Protein AF-A0AAJ1BC92-F1 (afdb_monomer_lite)

Structure (mmCIF, N/CA/C/O backbone):
data_AF-A0AAJ1BC92-F1
#
_entry.id   AF-A0AAJ1BC92-F1
#
loop_
_atom_site.group_PDB
_atom_site.id
_atom_site.type_symbol
_atom_site.label_atom_id
_atom_site.label_alt_id
_atom_site.label_comp_id
_atom_site.label_asym_id
_atom_site.label_entity_id
_atom_site.label_seq_id
_atom_site.pdbx_PDB_ins_code
_atom_site.Cartn_x
_atom_site.Cartn_y
_atom_site.Cartn_z
_atom_site.occupancy
_atom_site.B_iso_or_equiv
_atom_site.auth_seq_id
_atom_site.auth_comp_id
_atom_site.auth_asym_id
_atom_site.auth_atom_id
_atom_site.pdbx_PDB_model_num
ATOM 1 N N . MET A 1 1 ? 13.591 9.671 -0.203 1.00 67.06 1 MET A N 1
ATOM 2 C CA . MET A 1 1 ? 12.379 8.889 -0.501 1.00 67.06 1 MET A CA 1
ATOM 3 C C . MET A 1 1 ? 12.538 8.319 -1.895 1.00 67.06 1 MET A C 1
ATOM 5 O O . MET A 1 1 ? 12.942 9.070 -2.779 1.00 67.06 1 MET A O 1
ATOM 9 N N . ASN A 1 2 ? 12.344 7.013 -2.068 1.00 82.38 2 ASN A N 1
ATOM 10 C CA . ASN A 1 2 ? 12.444 6.383 -3.384 1.00 82.38 2 ASN A CA 1
ATOM 11 C C . ASN A 1 2 ? 11.246 6.819 -4.229 1.00 82.38 2 ASN A C 1
ATOM 13 O O . ASN A 1 2 ? 10.136 6.915 -3.707 1.00 82.38 2 ASN A O 1
ATOM 17 N N . THR A 1 3 ? 11.485 7.140 -5.499 1.00 91.25 3 THR A N 1
ATOM 18 C CA . THR A 1 3 ? 10.450 7.659 -6.393 1.00 91.25 3 THR A CA 1
ATOM 19 C C . THR A 1 3 ? 10.211 6.726 -7.565 1.00 91.25 3 THR A C 1
ATOM 21 O O . THR A 1 3 ? 11.147 6.135 -8.110 1.00 91.25 3 THR A O 1
ATOM 24 N N . PHE A 1 4 ? 8.945 6.627 -7.959 1.00 93.56 4 PHE A N 1
ATOM 25 C CA . PHE A 1 4 ? 8.531 5.908 -9.146 1.00 93.56 4 PHE A CA 1
ATOM 26 C C . PHE A 1 4 ? 9.067 6.552 -10.410 1.00 93.56 4 PHE A C 1
ATOM 28 O O . PHE A 1 4 ? 9.087 7.776 -10.563 1.00 93.56 4 PHE A O 1
ATOM 35 N N . ARG A 1 5 ? 9.470 5.694 -11.340 1.00 92.25 5 ARG A N 1
ATOM 36 C CA . ARG A 1 5 ? 9.909 6.081 -12.670 1.00 92.25 5 ARG A CA 1
ATOM 37 C C . ARG A 1 5 ? 9.101 5.332 -13.720 1.00 92.25 5 ARG A C 1
ATOM 39 O O . ARG A 1 5 ? 8.883 4.132 -13.561 1.00 92.25 5 ARG A O 1
ATOM 46 N N . PRO A 1 6 ? 8.670 6.020 -14.787 1.00 90.94 6 PRO A N 1
ATOM 47 C CA . PRO A 1 6 ? 8.011 5.371 -15.906 1.00 90.94 6 PRO A CA 1
ATOM 48 C C . PRO A 1 6 ? 9.001 4.446 -16.630 1.00 90.94 6 PRO A C 1
ATOM 50 O O . PRO A 1 6 ? 10.093 4.875 -17.007 1.00 90.94 6 PRO A O 1
ATOM 53 N N . VAL A 1 7 ? 8.608 3.193 -16.857 1.00 90.19 7 VAL A N 1
ATOM 54 C CA . VAL A 1 7 ? 9.359 2.201 -17.643 1.00 90.19 7 VAL A CA 1
ATOM 55 C C . VAL A 1 7 ? 8.460 1.551 -18.695 1.00 90.19 7 VAL A C 1
ATOM 57 O O . VAL A 1 7 ? 7.240 1.550 -18.542 1.00 90.19 7 VAL A O 1
ATOM 60 N N . PRO A 1 8 ? 9.005 0.988 -19.790 1.00 87.25 8 PRO A N 1
ATOM 61 C CA . PRO A 1 8 ? 8.188 0.257 -20.752 1.00 87.25 8 PRO A CA 1
ATOM 62 C C . PRO A 1 8 ? 7.363 -0.837 -20.058 1.00 87.25 8 PRO A C 1
ATOM 64 O O . PRO A 1 8 ? 7.924 -1.778 -19.505 1.00 87.25 8 PRO A O 1
ATOM 67 N N . GLY A 1 9 ? 6.036 -0.703 -20.090 1.00 86.06 9 GLY A N 1
ATOM 68 C CA . GLY A 1 9 ? 5.113 -1.652 -19.463 1.00 86.06 9 GLY A CA 1
ATOM 69 C C . GLY A 1 9 ? 4.636 -1.288 -18.053 1.00 86.06 9 GLY A C 1
ATOM 70 O O . GLY A 1 9 ? 3.823 -2.037 -17.521 1.00 86.06 9 GLY A O 1
ATOM 71 N N . GLY A 1 10 ? 5.061 -0.160 -17.468 1.00 91.56 10 GLY A N 1
ATOM 72 C CA . GLY A 1 10 ? 4.566 0.268 -16.157 1.00 91.56 10 GLY A CA 1
ATOM 73 C C . GLY A 1 10 ? 5.450 1.284 -15.429 1.00 91.56 10 GLY A C 1
ATOM 74 O O . GLY A 1 10 ? 5.989 2.215 -16.031 1.00 91.56 10 GLY A O 1
ATOM 75 N N . TRP A 1 11 ? 5.606 1.101 -14.118 1.00 93.94 11 TRP A N 1
ATOM 76 C CA . TRP A 1 11 ? 6.394 1.971 -13.244 1.00 93.94 11 TRP A CA 1
ATOM 77 C C . TRP A 1 11 ? 7.277 1.155 -12.319 1.00 93.94 11 TRP A C 1
ATOM 79 O O . TRP A 1 11 ? 6.849 0.140 -11.785 1.00 93.94 11 TRP A O 1
ATOM 89 N N . GLU A 1 12 ? 8.492 1.629 -12.074 1.00 94.50 12 GLU A N 1
ATOM 90 C CA . GLU A 1 12 ? 9.407 0.988 -11.135 1.00 94.50 12 GLU A CA 1
ATOM 91 C C . GLU A 1 12 ? 9.790 1.931 -9.997 1.00 94.50 12 GLU A C 1
ATOM 93 O O . GLU A 1 12 ? 9.939 3.136 -10.204 1.00 94.50 12 GLU A O 1
ATOM 98 N N . CYS A 1 13 ? 9.972 1.391 -8.795 1.00 94.56 13 CYS A N 1
ATOM 99 C CA . CYS A 1 13 ? 10.460 2.135 -7.639 1.00 94.56 13 CYS A CA 1
ATOM 100 C C . CYS A 1 13 ? 11.425 1.264 -6.828 1.00 94.56 13 CYS A C 1
ATOM 102 O O . CYS A 1 13 ? 11.099 0.110 -6.532 1.00 94.56 13 CYS A O 1
ATOM 104 N N . PRO A 1 14 ? 12.602 1.781 -6.433 1.00 92.75 14 PRO A N 1
ATOM 105 C CA . PRO A 1 14 ? 13.451 1.091 -5.476 1.00 92.75 14 PRO A CA 1
ATOM 106 C C . PRO A 1 14 ? 12.701 0.846 -4.158 1.00 92.75 14 PRO A C 1
ATOM 108 O O . PRO A 1 14 ? 12.167 1.777 -3.556 1.00 92.75 14 PRO A O 1
ATOM 111 N N . MET A 1 15 ? 12.684 -0.399 -3.694 1.00 91.31 15 MET A N 1
ATOM 112 C CA . MET A 1 15 ? 12.163 -0.774 -2.382 1.00 91.31 15 MET A CA 1
ATOM 113 C C . MET A 1 15 ? 13.031 -1.895 -1.816 1.00 91.31 15 MET A C 1
ATOM 115 O O . MET A 1 15 ? 13.176 -2.962 -2.415 1.00 91.31 15 MET A O 1
ATOM 119 N N . GLY A 1 16 ? 13.652 -1.629 -0.672 1.00 87.50 16 GLY A N 1
ATOM 120 C CA . GLY A 1 16 ? 14.474 -2.594 0.039 1.00 87.50 16 GLY A CA 1
ATOM 121 C C . GLY A 1 16 ? 13.642 -3.715 0.658 1.00 87.50 16 GLY A C 1
ATOM 122 O O . GLY A 1 16 ? 12.432 -3.598 0.843 1.00 87.50 16 GLY A O 1
ATOM 123 N N . ALA A 1 17 ? 14.313 -4.807 1.035 1.00 87.31 17 ALA A N 1
ATOM 124 C CA . ALA A 1 17 ? 13.653 -5.955 1.660 1.00 87.31 17 ALA A CA 1
ATOM 125 C C . ALA A 1 17 ? 12.923 -5.570 2.958 1.00 87.31 17 ALA A C 1
ATOM 127 O O . ALA A 1 17 ? 11.773 -5.941 3.130 1.00 87.31 17 ALA A O 1
ATOM 128 N N . VAL A 1 18 ? 13.550 -4.751 3.810 1.00 87.00 18 VAL A N 1
ATOM 129 C CA . VAL A 1 18 ? 12.959 -4.309 5.086 1.00 87.00 18 VAL A CA 1
ATOM 130 C C . VAL A 1 18 ? 11.671 -3.510 4.873 1.00 87.00 18 VAL A C 1
ATOM 132 O O . VAL A 1 18 ? 10.686 -3.740 5.563 1.00 87.00 18 VAL A O 1
ATOM 135 N N . GLU A 1 19 ? 11.665 -2.587 3.909 1.00 88.19 19 GLU A N 1
ATOM 136 C CA . GLU A 1 19 ? 10.494 -1.758 3.589 1.00 88.19 19 GLU A CA 1
ATOM 137 C C . GLU A 1 19 ? 9.352 -2.618 3.037 1.00 88.19 19 GLU A C 1
ATOM 139 O O . GLU A 1 19 ? 8.200 -2.453 3.438 1.00 88.19 19 GLU A O 1
ATOM 144 N N . ARG A 1 20 ? 9.679 -3.581 2.165 1.00 90.50 20 ARG A N 1
ATOM 145 C CA . ARG A 1 20 ? 8.709 -4.543 1.632 1.00 90.50 20 ARG A CA 1
ATOM 146 C C . ARG A 1 20 ? 8.127 -5.427 2.732 1.00 90.50 20 ARG A C 1
ATOM 148 O O . ARG A 1 20 ? 6.916 -5.609 2.766 1.00 90.50 20 ARG A O 1
ATOM 155 N N . ASP A 1 21 ? 8.963 -5.962 3.617 1.00 89.50 21 ASP A N 1
ATOM 156 C CA . ASP A 1 21 ? 8.530 -6.849 4.700 1.00 89.50 21 ASP A CA 1
ATOM 157 C C . ASP A 1 21 ? 7.637 -6.097 5.697 1.00 89.50 21 ASP A C 1
ATOM 159 O O . ASP A 1 21 ? 6.584 -6.601 6.085 1.00 89.50 21 ASP A O 1
ATOM 163 N N . LEU A 1 22 ? 7.998 -4.852 6.034 1.00 88.81 22 LEU A N 1
ATOM 164 C CA . LEU A 1 22 ? 7.167 -3.974 6.857 1.00 88.81 22 LEU A CA 1
ATOM 165 C C . LEU A 1 22 ? 5.812 -3.697 6.193 1.00 88.81 22 LEU A C 1
ATOM 167 O O . LEU A 1 22 ? 4.777 -3.732 6.854 1.00 88.81 22 LEU A O 1
ATOM 171 N N . PHE A 1 23 ? 5.801 -3.465 4.879 1.00 90.44 23 PHE A N 1
ATOM 172 C CA . PHE A 1 23 ? 4.564 -3.214 4.151 1.00 90.44 23 PHE A CA 1
ATOM 173 C C . PHE A 1 23 ? 3.680 -4.466 4.054 1.00 90.44 23 PHE A C 1
ATOM 175 O O . PHE A 1 23 ? 2.475 -4.381 4.287 1.00 90.44 23 PHE A O 1
ATOM 182 N N . LEU A 1 24 ? 4.264 -5.643 3.815 1.00 91.56 24 LEU A N 1
ATOM 183 C CA . LEU A 1 24 ? 3.549 -6.921 3.871 1.00 91.56 24 LEU A CA 1
ATOM 184 C C . LEU A 1 24 ? 2.938 -7.165 5.255 1.00 91.56 24 LEU A C 1
ATOM 186 O O . LEU A 1 24 ? 1.778 -7.563 5.345 1.00 91.56 24 LEU A O 1
ATOM 190 N N . GLN A 1 25 ? 3.686 -6.889 6.325 1.00 89.00 25 GLN A N 1
ATOM 191 C CA . GLN A 1 25 ? 3.179 -7.033 7.685 1.00 89.00 25 GLN A CA 1
ATOM 192 C C . GLN A 1 25 ? 2.021 -6.070 7.967 1.00 89.00 25 GLN A C 1
ATOM 194 O O . GLN A 1 25 ? 0.988 -6.499 8.478 1.00 89.00 25 GLN A O 1
ATOM 199 N N . ALA A 1 26 ? 2.140 -4.805 7.558 1.00 86.75 26 ALA A N 1
ATOM 200 C CA . ALA A 1 26 ? 1.061 -3.833 7.699 1.00 86.75 26 ALA A CA 1
ATOM 201 C C . ALA A 1 26 ? -0.210 -4.271 6.950 1.00 86.75 26 ALA A C 1
ATOM 203 O O . ALA A 1 26 ? -1.308 -4.154 7.488 1.00 86.75 26 ALA A O 1
ATOM 204 N N . ILE A 1 27 ? -0.084 -4.827 5.739 1.00 88.56 27 ILE A N 1
ATOM 205 C CA . ILE A 1 27 ? -1.235 -5.360 4.994 1.00 88.56 27 ILE A CA 1
ATOM 206 C C . ILE A 1 27 ? -1.914 -6.491 5.781 1.00 88.56 27 ILE A C 1
ATOM 208 O O . ILE A 1 27 ? -3.137 -6.478 5.913 1.00 88.56 27 ILE A O 1
ATOM 212 N N . CYS A 1 28 ? -1.146 -7.429 6.345 1.00 86.62 28 CYS A N 1
ATOM 213 C CA . CYS A 1 28 ? -1.685 -8.522 7.162 1.00 86.62 28 CYS A CA 1
ATOM 214 C C . CYS A 1 28 ? -2.402 -8.024 8.426 1.00 86.62 28 CYS A C 1
ATOM 216 O O . CYS A 1 28 ? -3.471 -8.531 8.767 1.00 86.62 28 CYS A O 1
ATOM 218 N N . GLU A 1 29 ? -1.845 -7.027 9.116 1.00 83.94 29 GLU A N 1
ATOM 219 C CA . GLU A 1 29 ? -2.477 -6.432 10.300 1.00 83.94 29 GLU A CA 1
ATOM 220 C C . GLU A 1 29 ? -3.819 -5.781 9.950 1.00 83.94 29 GLU A C 1
ATOM 222 O O . GLU A 1 29 ? -4.831 -6.052 10.595 1.00 83.94 29 GLU A O 1
ATOM 227 N N . VAL A 1 30 ? -3.860 -4.980 8.882 1.00 84.00 30 VAL A N 1
ATOM 228 C CA . VAL A 1 30 ? -5.103 -4.335 8.429 1.00 84.00 30 VAL A CA 1
ATOM 229 C C . VAL A 1 30 ? -6.113 -5.370 7.933 1.00 84.00 30 VAL A C 1
ATOM 231 O O . VAL A 1 30 ? -7.312 -5.232 8.166 1.00 84.00 30 VAL A O 1
ATOM 234 N N . ARG A 1 31 ? -5.646 -6.441 7.286 1.00 84.19 31 ARG A N 1
ATOM 235 C CA . ARG A 1 31 ? -6.500 -7.545 6.843 1.00 84.19 31 ARG A CA 1
ATOM 236 C C . ARG A 1 31 ? -7.139 -8.286 8.017 1.00 84.19 31 ARG A C 1
ATOM 238 O O . ARG A 1 31 ? -8.313 -8.632 7.913 1.00 84.19 31 ARG A O 1
ATOM 245 N N . THR A 1 32 ? -6.388 -8.480 9.103 1.00 82.44 32 THR A N 1
ATOM 246 C CA . THR A 1 32 ? -6.863 -9.103 10.350 1.00 82.44 32 THR A CA 1
ATOM 247 C C . THR A 1 32 ? -7.889 -8.213 11.048 1.00 82.44 32 THR A C 1
ATOM 249 O O . THR A 1 32 ? -8.911 -8.707 11.501 1.00 82.44 32 THR A O 1
ATOM 252 N N . LEU A 1 33 ? -7.669 -6.894 11.063 1.00 78.00 33 LEU A N 1
ATOM 253 C CA . LEU A 1 33 ? -8.629 -5.924 11.605 1.00 78.00 33 LEU A CA 1
ATOM 254 C C . LEU A 1 33 ? -9.982 -5.948 10.868 1.00 78.00 33 LEU A C 1
ATOM 256 O O . LEU A 1 33 ? -11.020 -5.664 11.459 1.00 78.00 33 LEU A O 1
ATOM 260 N N . LEU A 1 34 ? -9.980 -6.253 9.568 1.00 75.88 34 LEU A N 1
ATOM 261 C CA . LEU A 1 34 ? -11.207 -6.341 8.771 1.00 75.88 34 LEU A CA 1
ATOM 262 C C . LEU A 1 34 ? -11.963 -7.664 8.954 1.00 75.88 34 LEU A C 1
ATOM 264 O O . LEU A 1 34 ? -13.142 -7.725 8.585 1.00 75.88 34 LEU A O 1
ATOM 268 N N . ASP A 1 35 ? -11.323 -8.705 9.496 1.00 72.25 35 ASP A N 1
ATOM 269 C CA . ASP A 1 35 ? -12.007 -9.960 9.786 1.00 72.25 35 ASP A CA 1
ATOM 270 C C . ASP A 1 35 ? -12.912 -9.776 11.013 1.00 72.25 35 ASP A C 1
ATOM 272 O O . ASP A 1 35 ? -12.450 -9.338 12.068 1.00 72.25 35 ASP A O 1
ATOM 276 N N . PRO A 1 36 ? -14.219 -10.087 10.911 1.00 58.72 36 PRO A N 1
ATOM 277 C CA . PRO A 1 36 ? -15.079 -10.064 12.083 1.00 58.72 36 PRO A CA 1
ATOM 278 C C . PRO A 1 36 ? -14.532 -11.037 13.135 1.00 58.72 36 PRO A C 1
ATOM 280 O O . PRO A 1 36 ? -14.127 -12.145 12.764 1.00 58.72 36 PRO A O 1
ATOM 283 N N . PRO A 1 37 ? -14.584 -10.698 14.438 1.00 53.41 37 PRO A N 1
ATOM 284 C CA . PRO A 1 37 ? -14.381 -11.707 15.461 1.00 53.41 37 PRO A CA 1
ATOM 285 C C . PRO A 1 37 ? -15.392 -12.823 15.199 1.00 53.41 37 PRO A C 1
ATOM 287 O O . PRO A 1 37 ? -16.601 -12.582 15.120 1.00 53.41 37 PRO A O 1
ATOM 290 N N . VAL A 1 38 ? -14.897 -14.045 14.994 1.00 40.41 38 VAL A N 1
ATOM 291 C CA . VAL A 1 38 ? -15.753 -15.225 14.897 1.00 40.41 38 VAL A CA 1
ATOM 292 C C . VAL A 1 38 ? -16.375 -15.393 16.274 1.00 40.41 38 VAL A C 1
ATOM 294 O O . VAL A 1 38 ? -15.771 -15.993 17.162 1.00 40.41 38 VAL A O 1
ATOM 297 N N . LEU A 1 39 ? -17.560 -14.818 16.480 1.00 40.50 39 LEU A N 1
ATOM 298 C CA . LEU A 1 39 ? -18.347 -15.104 17.668 1.00 40.50 39 LEU A CA 1
ATOM 299 C C . LEU A 1 39 ? -18.544 -16.627 17.701 1.00 40.50 39 LEU A C 1
ATOM 301 O O . LEU A 1 39 ? -19.009 -17.195 16.704 1.00 40.50 39 LEU A O 1
ATOM 305 N N . PRO A 1 40 ? -18.138 -17.321 18.779 1.00 37.94 40 PRO A N 1
ATOM 306 C CA . PRO A 1 40 ? -18.331 -18.754 18.866 1.00 37.94 40 PRO A CA 1
ATOM 307 C C . PRO A 1 40 ? -19.828 -19.061 18.755 1.00 37.94 40 PRO A C 1
ATOM 309 O O . PRO A 1 40 ? -20.642 -18.606 19.551 1.00 37.94 40 PRO A O 1
ATOM 312 N N . PHE A 1 41 ? -20.141 -19.811 17.702 1.00 37.06 41 PHE A N 1
ATOM 313 C CA . PHE A 1 41 ? -21.423 -20.383 17.305 1.00 37.06 41 PHE A CA 1
ATOM 314 C C . PHE A 1 41 ? -22.454 -20.521 18.451 1.00 37.06 41 PHE A C 1
ATOM 316 O O . PHE A 1 41 ? -22.238 -21.268 19.403 1.00 37.06 41 PHE A O 1
ATOM 323 N N . GLU A 1 42 ? -23.569 -19.802 18.279 1.00 45.19 42 GLU A N 1
ATOM 324 C CA . GLU A 1 42 ? -24.881 -19.661 18.957 1.00 45.19 42 GLU A CA 1
ATOM 325 C C . GLU A 1 42 ? -25.460 -20.742 19.912 1.00 45.19 42 GLU A C 1
ATOM 327 O O . GLU A 1 42 ? -26.668 -20.765 20.147 1.00 45.19 42 GLU A O 1
ATOM 332 N N . ILE A 1 43 ? -24.677 -21.618 20.544 1.00 43.62 43 ILE A N 1
ATOM 333 C CA . ILE A 1 43 ? -25.215 -22.527 21.577 1.00 43.62 43 ILE A CA 1
ATOM 334 C C . ILE A 1 43 ? -25.312 -21.819 22.944 1.00 43.62 43 ILE A C 1
ATOM 336 O O . ILE A 1 43 ? -26.217 -22.111 23.722 1.00 43.62 43 ILE A O 1
ATOM 340 N N . THR A 1 44 ? -24.448 -20.835 23.221 1.00 41.50 44 THR A N 1
ATOM 341 C CA . THR A 1 44 ? -24.427 -20.097 24.501 1.00 41.50 44 THR A CA 1
ATOM 342 C C . THR A 1 44 ? -25.559 -19.069 24.632 1.00 41.50 44 THR A C 1
ATOM 344 O O . THR A 1 44 ? -26.146 -18.943 25.704 1.00 41.50 44 THR A O 1
ATOM 347 N N . THR A 1 45 ? -25.939 -18.380 23.551 1.00 45.12 45 THR A N 1
ATOM 348 C CA . THR A 1 45 ? -26.952 -17.301 23.584 1.00 45.12 45 THR A CA 1
ATOM 349 C C . THR A 1 45 ? -28.365 -17.800 23.907 1.00 45.12 45 THR A C 1
ATOM 351 O O . THR A 1 45 ? -29.205 -17.037 24.370 1.00 45.12 45 THR A O 1
ATOM 354 N N . MET A 1 46 ? -28.635 -19.095 23.725 1.00 41.56 46 MET A N 1
ATOM 355 C CA . MET A 1 46 ? -29.928 -19.706 24.054 1.00 41.56 46 MET A CA 1
ATOM 356 C C . MET A 1 46 ? -30.034 -20.156 25.524 1.00 41.56 46 MET A C 1
ATOM 358 O O . MET A 1 46 ? -31.112 -20.588 25.929 1.00 41.56 46 MET A O 1
ATOM 362 N N . LEU A 1 47 ? -28.951 -20.094 26.320 1.00 47.16 47 LEU A N 1
ATOM 363 C CA . LEU A 1 47 ? -28.914 -20.700 27.661 1.00 47.16 47 LEU A CA 1
ATOM 364 C C . LEU A 1 47 ? -28.334 -19.834 28.798 1.00 47.16 47 LEU A C 1
ATOM 366 O O . LEU A 1 47 ? -28.165 -20.352 29.899 1.00 47.16 47 LEU A O 1
ATOM 370 N N . GLY A 1 48 ? -28.030 -18.554 28.574 1.00 36.12 48 GLY A N 1
ATOM 371 C CA . GLY A 1 48 ? -27.423 -17.685 29.590 1.00 36.12 48 GLY A CA 1
ATOM 372 C C . GLY A 1 48 ? -28.252 -16.442 29.875 1.00 36.12 48 GLY A C 1
ATOM 373 O O . GLY A 1 48 ? -28.078 -15.416 29.228 1.00 36.12 48 GLY A O 1
ATOM 374 N N . GLU A 1 49 ? -29.164 -16.542 30.836 1.00 44.44 49 GLU A N 1
ATOM 375 C CA . GLU A 1 49 ? -29.854 -15.402 31.431 1.00 44.44 49 GLU A CA 1
ATOM 376 C C . GLU A 1 49 ? -28.855 -14.533 32.214 1.00 44.44 49 GLU A C 1
ATOM 378 O O . GLU A 1 49 ? -28.205 -15.025 33.128 1.00 44.44 49 GLU A O 1
ATOM 383 N N . GLY A 1 50 ? -28.795 -13.241 31.877 1.00 44.88 50 GLY A N 1
ATOM 384 C CA . GLY A 1 50 ? -28.438 -12.144 32.780 1.00 44.88 50 GLY A CA 1
ATOM 385 C C . GLY A 1 50 ? -27.021 -12.111 33.351 1.00 44.88 50 GLY A C 1
ATOM 386 O O . GLY A 1 50 ? -26.799 -12.574 34.460 1.00 44.88 50 GLY A O 1
ATOM 387 N N . GLU A 1 51 ? -26.131 -11.367 32.699 1.00 35.50 51 GLU A N 1
ATOM 388 C CA . GLU A 1 51 ? -25.128 -10.576 33.415 1.00 35.50 51 GLU A CA 1
ATOM 389 C C . GLU A 1 51 ? -24.801 -9.325 32.591 1.00 35.50 51 GLU A C 1
ATOM 391 O O . GLU A 1 51 ? -24.538 -9.393 31.391 1.00 35.50 51 GLU A O 1
ATOM 396 N N . GLU A 1 52 ? -24.943 -8.161 33.226 1.00 42.69 52 GLU A N 1
ATOM 397 C CA . GLU A 1 52 ? -24.555 -6.865 32.678 1.00 42.69 52 GLU A CA 1
ATOM 398 C C . GLU A 1 52 ? -23.034 -6.866 32.481 1.00 42.69 52 GLU A C 1
ATOM 400 O O . GLU A 1 52 ? -22.275 -6.674 33.431 1.00 42.69 52 GLU A O 1
ATOM 405 N N . GLU A 1 53 ? -22.572 -7.099 31.254 1.00 36.66 53 GLU A N 1
ATOM 406 C CA . GLU A 1 53 ? -21.173 -6.864 30.913 1.00 36.66 53 GLU A CA 1
ATOM 407 C C . GLU A 1 53 ? -20.948 -5.354 30.786 1.00 36.66 53 GLU A C 1
ATOM 409 O O . GLU A 1 53 ? -21.400 -4.696 29.847 1.00 36.66 53 GLU A O 1
ATOM 414 N N . THR A 1 54 ? -20.258 -4.783 31.773 1.00 30.16 54 THR A N 1
ATOM 415 C CA . THR A 1 54 ? -19.645 -3.458 31.664 1.00 30.16 54 THR A CA 1
ATOM 416 C C . THR A 1 54 ? -18.774 -3.440 30.407 1.00 30.16 54 THR A C 1
ATOM 418 O O . THR A 1 54 ? -17.880 -4.287 30.320 1.00 30.16 54 THR A O 1
ATOM 421 N N . PRO A 1 55 ? -18.996 -2.532 29.437 1.00 40.84 55 PRO A N 1
ATOM 422 C CA . PRO A 1 55 ? -18.237 -2.549 28.200 1.00 40.84 55 PRO A CA 1
ATOM 423 C C . PRO A 1 55 ? -16.781 -2.206 28.517 1.00 40.84 55 PRO A C 1
ATOM 425 O O . PRO A 1 55 ? -16.448 -1.088 28.908 1.00 40.84 55 PRO A O 1
ATOM 428 N N . ASP A 1 56 ? -15.942 -3.228 28.396 1.00 34.38 56 ASP A N 1
ATOM 429 C CA . ASP A 1 56 ? -14.498 -3.200 28.547 1.00 34.38 56 ASP A CA 1
ATOM 430 C C . ASP A 1 56 ? -13.904 -2.116 27.630 1.00 34.38 56 ASP A C 1
ATOM 432 O O . ASP A 1 56 ? -14.094 -2.122 26.408 1.00 34.38 56 ASP A O 1
ATOM 436 N N . SER A 1 57 ? -13.187 -1.163 28.228 1.00 37.19 57 SER A N 1
ATOM 437 C CA . SER A 1 57 ? -12.567 -0.001 27.577 1.00 37.19 57 SER A CA 1
ATOM 438 C C . SER A 1 57 ? -11.543 -0.352 26.482 1.00 37.19 57 SER A C 1
ATOM 440 O O . SER A 1 57 ? -11.000 0.549 25.847 1.00 37.19 57 SER A O 1
ATOM 442 N N . ASN A 1 58 ? -11.292 -1.638 26.218 1.00 36.91 58 ASN A N 1
ATOM 443 C CA . ASN A 1 58 ? -10.495 -2.111 25.086 1.00 36.91 58 ASN A CA 1
ATOM 444 C C . ASN A 1 58 ? -11.220 -2.054 23.735 1.00 36.91 58 ASN A C 1
ATOM 446 O O . ASN A 1 58 ? -10.564 -1.966 22.699 1.00 36.91 58 ASN A O 1
ATOM 450 N N . VAL A 1 59 ? -12.556 -2.034 23.715 1.00 42.94 59 VAL A N 1
ATOM 451 C CA . VAL A 1 59 ? -13.320 -2.000 22.455 1.00 42.94 59 VAL A CA 1
ATOM 452 C C . VAL A 1 59 ? -13.125 -0.665 21.720 1.00 42.94 59 VAL A C 1
ATOM 454 O O . VAL A 1 59 ? -13.200 -0.610 20.498 1.00 42.94 59 VAL A O 1
ATOM 457 N N . HIS A 1 60 ? -12.790 0.427 22.411 1.00 40.25 60 HIS A N 1
ATOM 458 C CA . HIS A 1 60 ? -12.601 1.733 21.766 1.00 40.25 60 HIS A CA 1
ATOM 459 C C . HIS A 1 60 ? -11.281 1.847 20.966 1.00 40.25 60 HIS A C 1
ATOM 461 O O . HIS A 1 60 ? -11.181 2.688 20.073 1.00 40.25 60 HIS A O 1
ATOM 467 N N . LEU A 1 61 ? -10.291 0.980 21.235 1.00 39.91 61 LEU A N 1
ATOM 468 C CA . LEU A 1 61 ? -8.937 1.059 20.664 1.00 39.91 61 LEU A CA 1
ATOM 469 C C . LEU A 1 61 ? -8.859 0.551 19.207 1.00 39.91 61 LEU A C 1
ATOM 471 O O . LEU A 1 61 ? -8.209 1.163 18.359 1.00 39.91 61 LEU A O 1
ATOM 475 N N . GLU A 1 62 ? -9.557 -0.543 18.893 1.00 54.38 62 GLU A N 1
ATOM 476 C CA . GLU A 1 62 ? -9.622 -1.132 17.542 1.00 54.38 62 GLU A CA 1
ATOM 477 C C . GLU A 1 62 ? -10.604 -0.374 16.631 1.00 54.38 62 GLU A C 1
ATOM 479 O O . GLU A 1 62 ? -10.381 -0.235 15.421 1.00 54.38 62 GLU A O 1
ATOM 484 N N . ASN A 1 63 ? -11.649 0.203 17.232 1.00 60.03 63 ASN A N 1
ATOM 485 C CA . ASN A 1 63 ? -12.710 0.906 16.519 1.00 60.03 63 ASN A CA 1
ATOM 486 C C . ASN A 1 63 ? -12.215 2.146 15.766 1.00 60.03 63 ASN A C 1
ATOM 488 O O . ASN A 1 63 ? -12.650 2.357 14.645 1.00 60.03 63 ASN A O 1
ATOM 492 N N . ALA A 1 64 ? -11.245 2.918 16.269 1.00 63.22 64 ALA A N 1
ATOM 493 C CA . ALA A 1 64 ? -10.782 4.129 15.570 1.00 63.22 64 ALA A CA 1
ATOM 494 C C . ALA A 1 64 ? -10.158 3.849 14.183 1.00 63.22 64 ALA A C 1
ATOM 496 O O . ALA A 1 64 ? -10.281 4.652 13.251 1.00 63.22 64 ALA A O 1
ATOM 497 N N . SER A 1 65 ? -9.485 2.703 14.029 1.00 68.50 65 SER A N 1
ATOM 498 C CA . SER A 1 65 ? -8.928 2.261 12.740 1.00 68.50 65 SER A CA 1
ATOM 499 C C . SER A 1 65 ? -10.017 1.699 11.830 1.00 68.50 65 SER A C 1
ATOM 501 O O . SER A 1 65 ? -10.032 1.987 10.630 1.00 68.50 65 SER A O 1
ATOM 503 N N . LEU A 1 66 ? -10.960 0.951 12.409 1.00 65.00 66 LEU A N 1
ATOM 504 C CA . LEU A 1 66 ? -12.093 0.380 11.694 1.00 65.00 66 LEU A CA 1
ATOM 505 C C . LEU A 1 66 ? -13.075 1.459 11.211 1.00 65.00 66 LEU A C 1
ATOM 507 O O . LEU A 1 66 ? -13.423 1.443 10.040 1.00 65.00 66 LEU A O 1
ATOM 511 N N . ASP A 1 67 ? -13.411 2.453 12.033 1.00 68.19 67 ASP A N 1
ATOM 512 C CA . ASP A 1 67 ? -14.255 3.614 11.705 1.00 68.19 67 ASP A CA 1
ATOM 513 C C . ASP A 1 67 ? -13.673 4.443 10.558 1.00 68.19 67 ASP A C 1
ATOM 515 O O . ASP A 1 67 ? -14.391 5.064 9.772 1.00 68.19 67 ASP A O 1
ATOM 519 N N . ARG A 1 68 ? -12.341 4.479 10.437 1.00 72.25 68 ARG A N 1
ATOM 520 C CA . ARG A 1 68 ? -11.681 5.184 9.336 1.00 72.25 68 ARG A CA 1
ATOM 521 C C . ARG A 1 68 ? -11.696 4.373 8.047 1.00 72.25 68 ARG A C 1
ATOM 523 O O . ARG A 1 68 ? -11.806 4.950 6.963 1.00 72.25 68 ARG A O 1
ATOM 530 N N . LEU A 1 69 ? -11.566 3.054 8.163 1.00 64.75 69 LEU A N 1
ATOM 531 C CA . LEU A 1 69 ? -11.685 2.128 7.042 1.00 64.75 69 LEU A CA 1
ATOM 532 C C . LEU A 1 69 ? -13.132 2.008 6.557 1.00 64.75 69 LEU A C 1
ATOM 534 O O . LEU A 1 69 ? -13.344 1.935 5.348 1.00 64.75 69 LEU A O 1
ATOM 538 N N . LEU A 1 70 ? -14.094 2.009 7.474 1.00 67.38 70 LEU A N 1
ATOM 539 C CA . LEU A 1 70 ? -15.526 1.798 7.289 1.00 67.38 70 LEU A CA 1
ATOM 540 C C . LEU A 1 70 ? -16.289 2.981 7.909 1.00 67.38 70 LEU A C 1
ATOM 542 O O . LEU A 1 70 ? -16.895 2.846 8.971 1.00 67.38 70 LEU A O 1
ATOM 546 N N . PRO A 1 71 ? -16.236 4.172 7.288 1.00 62.91 71 PRO A N 1
ATOM 547 C CA . PRO A 1 71 ? -16.942 5.324 7.823 1.00 62.91 71 PRO A CA 1
ATOM 548 C C . PRO A 1 71 ? -18.453 5.063 7.848 1.00 62.91 71 PRO A C 1
ATOM 550 O O . PRO A 1 71 ? -18.977 4.456 6.908 1.00 62.91 71 PRO A O 1
ATOM 553 N N . PRO A 1 72 ? -19.171 5.557 8.873 1.00 55.00 72 PRO A N 1
ATOM 554 C CA . PRO A 1 72 ? -20.610 5.372 8.961 1.00 55.00 72 PRO A CA 1
ATOM 555 C C . PRO A 1 72 ? -21.285 5.956 7.716 1.00 55.00 72 PRO A C 1
ATOM 557 O O . PRO A 1 72 ? -21.032 7.097 7.324 1.00 55.00 72 PRO A O 1
ATOM 560 N N . GLY A 1 73 ? -22.163 5.168 7.091 1.00 52.19 73 GLY A N 1
ATOM 561 C CA . GLY A 1 73 ? -22.870 5.555 5.864 1.00 52.19 73 GLY A CA 1
ATOM 562 C C . GLY A 1 73 ? -23.849 6.727 6.031 1.00 52.19 73 GLY A C 1
ATOM 563 O O . GLY A 1 73 ? -24.380 7.226 5.040 1.00 52.19 73 GLY A O 1
ATOM 564 N N . SER A 1 74 ? -24.089 7.182 7.267 1.00 44.75 74 SER A N 1
ATOM 565 C CA . SER A 1 74 ? -24.958 8.308 7.612 1.00 44.75 74 SER A CA 1
ATOM 566 C C . SER A 1 74 ? -24.469 9.015 8.882 1.00 44.75 74 SER A C 1
ATOM 568 O O . SER A 1 74 ? -23.834 8.397 9.731 1.00 44.75 74 SER A O 1
ATOM 570 N N . ALA A 1 75 ? -24.795 10.303 9.025 1.00 54.94 75 ALA A N 1
ATOM 571 C CA . ALA A 1 75 ? -24.575 11.074 10.256 1.00 54.94 75 ALA A CA 1
ATOM 572 C C . ALA A 1 75 ? -25.673 10.849 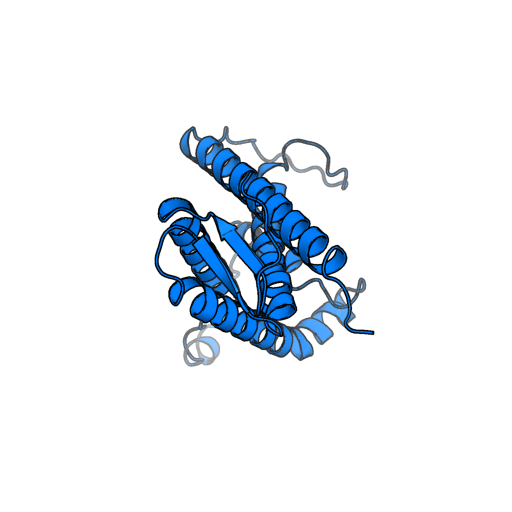11.319 1.00 54.94 75 ALA A C 1
ATOM 574 O O . ALA A 1 75 ? -25.512 11.260 12.464 1.00 54.94 75 ALA A O 1
ATOM 575 N N . ASP A 1 76 ? -26.797 10.236 10.934 1.00 61.69 76 ASP A N 1
ATOM 576 C CA . ASP A 1 76 ? -27.873 9.828 11.842 1.00 61.69 76 ASP A CA 1
ATOM 577 C C . ASP A 1 76 ? -27.597 8.416 12.372 1.00 61.69 76 ASP A C 1
ATOM 579 O O . ASP A 1 76 ? -27.514 7.483 11.576 1.00 61.69 76 ASP A O 1
ATOM 583 N N . GLU A 1 77 ? -27.473 8.252 13.691 1.00 56.00 77 GLU A N 1
ATOM 584 C CA . GLU A 1 77 ? -27.015 7.004 14.327 1.00 56.00 77 GLU A CA 1
ATOM 585 C C . GLU A 1 77 ? -27.935 5.805 14.036 1.00 56.00 77 GLU A C 1
ATOM 587 O O . GLU A 1 77 ? -27.461 4.698 13.792 1.00 56.00 77 GLU A O 1
ATOM 592 N N . ALA A 1 78 ? -29.254 6.014 13.979 1.00 59.97 78 ALA A N 1
ATOM 593 C CA . ALA A 1 78 ? -30.213 4.945 13.684 1.00 59.97 78 ALA A CA 1
ATOM 594 C C . ALA A 1 78 ? -30.117 4.476 12.220 1.00 59.97 78 ALA A C 1
ATOM 596 O O . ALA A 1 78 ? -30.149 3.276 11.920 1.00 59.97 78 ALA A O 1
ATOM 597 N N . THR A 1 79 ? -29.954 5.425 11.297 1.00 57.97 79 THR A N 1
ATOM 598 C CA . THR A 1 79 ? -29.731 5.143 9.875 1.00 57.97 79 THR A CA 1
ATOM 599 C C . THR A 1 79 ? -28.347 4.539 9.642 1.00 57.97 79 THR A C 1
ATOM 601 O O . THR A 1 79 ? -28.216 3.607 8.851 1.00 57.97 79 THR A O 1
ATOM 604 N N . ALA A 1 80 ? -27.325 5.025 10.350 1.00 57.56 80 ALA A N 1
ATOM 605 C CA . ALA A 1 80 ? -25.969 4.499 10.306 1.00 57.56 80 ALA A CA 1
ATOM 606 C C . ALA A 1 80 ? -25.949 3.045 10.772 1.00 57.56 80 ALA A C 1
ATOM 608 O O . ALA A 1 80 ? -25.431 2.214 10.043 1.00 57.56 80 ALA A O 1
ATOM 609 N N . GLN A 1 81 ? -26.597 2.707 11.891 1.00 53.69 81 GLN A N 1
ATOM 610 C CA . GLN A 1 81 ? -26.672 1.329 12.380 1.00 53.69 81 GLN A CA 1
ATOM 611 C C . GLN A 1 81 ? -27.356 0.390 11.376 1.00 53.69 81 GLN A C 1
ATOM 613 O O . GLN A 1 81 ? -26.840 -0.680 11.069 1.00 53.69 81 GLN A O 1
ATOM 618 N N . THR A 1 82 ? -28.465 0.833 10.779 1.00 54.56 82 THR A N 1
ATOM 619 C CA . THR A 1 82 ? -29.170 0.058 9.743 1.00 54.56 82 THR A CA 1
ATOM 620 C C . THR A 1 82 ? -28.307 -0.131 8.486 1.00 54.56 82 THR A C 1
ATOM 622 O O . THR A 1 82 ? -28.334 -1.186 7.853 1.00 54.56 82 THR A O 1
ATOM 625 N N . MET A 1 83 ? -27.518 0.882 8.108 1.00 52.44 83 MET A N 1
ATOM 626 C CA . MET A 1 83 ? -26.565 0.788 6.999 1.00 52.44 83 MET A CA 1
ATOM 627 C C . MET A 1 83 ? -25.355 -0.087 7.344 1.00 52.44 83 MET A C 1
ATOM 629 O O . MET A 1 83 ? -24.926 -0.847 6.478 1.00 52.44 83 MET A O 1
ATOM 633 N N . ARG A 1 84 ? -24.847 -0.049 8.582 1.00 58.16 84 ARG A N 1
ATOM 634 C CA . ARG A 1 84 ? -23.757 -0.914 9.060 1.00 58.16 84 ARG A CA 1
ATOM 635 C C . ARG A 1 84 ? -24.144 -2.385 8.908 1.00 58.16 84 ARG A C 1
ATOM 637 O O . ARG A 1 84 ? -23.432 -3.150 8.260 1.00 58.16 84 ARG A O 1
ATOM 644 N N . ASP A 1 85 ? -25.339 -2.749 9.367 1.00 56.28 85 ASP A N 1
ATOM 645 C CA . ASP A 1 85 ? -25.855 -4.120 9.273 1.00 56.28 85 ASP A CA 1
ATOM 646 C C . ASP A 1 85 ? -26.026 -4.601 7.815 1.00 56.28 85 ASP A C 1
ATOM 648 O O . ASP A 1 85 ? -25.846 -5.784 7.516 1.00 56.28 85 ASP A O 1
ATOM 652 N N . LEU A 1 86 ? -26.332 -3.691 6.879 1.00 55.03 86 LEU A N 1
ATOM 653 C CA . LEU A 1 86 ? -26.601 -4.019 5.472 1.00 55.03 86 LEU A CA 1
ATOM 654 C C . LEU A 1 86 ? -25.384 -3.913 4.538 1.00 55.03 86 LEU A C 1
ATOM 656 O O . LEU A 1 86 ? -25.323 -4.638 3.544 1.00 55.03 86 LEU A O 1
ATOM 660 N N . THR A 1 87 ? -24.437 -3.009 4.805 1.00 57.53 87 THR A N 1
ATOM 661 C CA . THR A 1 87 ? -23.381 -2.624 3.846 1.00 57.53 87 THR A CA 1
ATOM 662 C C . THR A 1 87 ? -21.958 -2.799 4.361 1.00 57.53 87 THR A C 1
ATOM 664 O O . THR A 1 87 ? -21.057 -2.985 3.538 1.00 57.53 87 THR A O 1
ATOM 667 N N . ASP A 1 88 ? -21.732 -2.872 5.676 1.00 64.81 88 ASP A N 1
ATOM 668 C CA . ASP A 1 88 ? -20.370 -3.035 6.200 1.00 64.81 88 ASP A CA 1
ATOM 669 C C . ASP A 1 88 ? -19.805 -4.420 5.920 1.00 64.81 88 ASP A C 1
ATOM 671 O O . ASP A 1 88 ? -18.594 -4.566 5.796 1.00 64.81 88 ASP A O 1
ATOM 675 N N . SER A 1 89 ? -20.643 -5.455 5.810 1.00 66.75 89 SER A N 1
ATOM 676 C CA . SER A 1 89 ? -20.179 -6.794 5.426 1.00 66.75 89 SER A CA 1
ATOM 677 C C . SER A 1 89 ? -19.638 -6.799 3.993 1.00 66.75 89 SER A C 1
ATOM 679 O O . SER A 1 89 ? -18.525 -7.260 3.756 1.00 66.75 89 SER A O 1
ATOM 681 N N . GLN A 1 90 ? -20.368 -6.194 3.052 1.00 71.31 90 GLN A N 1
ATOM 682 C CA . GLN A 1 90 ? -19.946 -6.072 1.654 1.00 71.31 90 GLN A CA 1
ATOM 683 C C . GLN A 1 90 ? -18.720 -5.165 1.503 1.00 71.31 90 GLN A C 1
ATOM 685 O O . GLN A 1 90 ? -17.800 -5.492 0.752 1.00 71.31 90 GLN A O 1
ATOM 690 N N . LEU A 1 91 ? -18.681 -4.040 2.224 1.00 76.75 91 LEU A N 1
ATOM 691 C CA . LEU A 1 91 ? -17.551 -3.113 2.196 1.00 76.75 91 LEU A CA 1
ATOM 692 C C . LEU A 1 91 ? -16.289 -3.738 2.811 1.00 76.75 91 LEU A C 1
ATOM 694 O O . LEU A 1 91 ? -15.201 -3.578 2.252 1.00 76.75 91 LEU A O 1
ATOM 698 N N . ARG A 1 92 ? -16.430 -4.498 3.907 1.00 79.94 92 ARG A N 1
ATOM 699 C CA . ARG A 1 92 ? -15.338 -5.291 4.491 1.00 79.94 92 ARG A CA 1
ATOM 700 C C . ARG A 1 92 ? -14.807 -6.314 3.507 1.00 79.94 92 ARG A C 1
ATOM 702 O O . ARG A 1 92 ? -13.602 -6.339 3.288 1.00 79.94 92 ARG A O 1
ATOM 709 N N . THR A 1 93 ? -15.680 -7.090 2.863 1.00 80.56 93 THR A N 1
ATOM 710 C CA . THR A 1 93 ? -15.265 -8.067 1.847 1.00 80.56 93 THR A CA 1
ATOM 711 C C . THR A 1 93 ? -14.501 -7.398 0.706 1.00 80.56 93 THR A C 1
ATOM 713 O O . THR A 1 93 ? -13.416 -7.850 0.359 1.00 80.56 93 THR A O 1
ATOM 716 N N . GLN A 1 94 ? -14.986 -6.273 0.173 1.00 84.06 94 GLN A N 1
ATOM 717 C CA . GLN A 1 94 ? -14.289 -5.568 -0.910 1.00 84.06 94 GLN A CA 1
ATOM 718 C C . GLN A 1 94 ? -12.907 -5.042 -0.495 1.00 84.06 94 GLN A C 1
ATOM 720 O O . GLN A 1 94 ? -11.962 -5.100 -1.285 1.00 84.06 94 GLN A O 1
ATOM 725 N N . LYS A 1 95 ? -12.774 -4.511 0.727 1.00 85.12 95 LYS A N 1
ATOM 726 C CA . LYS A 1 95 ? -11.483 -4.042 1.258 1.00 85.12 95 LYS A CA 1
ATOM 727 C C . LYS A 1 95 ? -10.534 -5.202 1.530 1.00 85.12 95 LYS A C 1
ATOM 729 O O . LYS A 1 95 ? -9.373 -5.123 1.145 1.00 85.12 95 LYS A O 1
ATOM 734 N N . ALA A 1 96 ? -11.036 -6.292 2.102 1.00 85.50 96 ALA A N 1
ATOM 735 C CA . ALA A 1 96 ? -10.298 -7.532 2.297 1.00 85.50 96 ALA A CA 1
ATOM 736 C C . ALA A 1 96 ? -9.745 -8.075 0.970 1.00 85.50 96 ALA A C 1
ATOM 738 O O . ALA A 1 96 ? -8.537 -8.235 0.837 1.00 85.50 96 ALA A O 1
ATOM 739 N N . GLU A 1 97 ? -10.590 -8.237 -0.052 1.00 88.06 97 GLU A N 1
ATOM 740 C CA . GLU A 1 97 ? -10.177 -8.707 -1.383 1.00 88.06 97 GLU A CA 1
ATOM 741 C C . GLU A 1 97 ? -9.145 -7.788 -2.052 1.00 88.06 97 GLU A C 1
ATOM 743 O O . GLU A 1 97 ? -8.299 -8.233 -2.831 1.00 88.06 97 GLU A O 1
ATOM 748 N N . ARG A 1 98 ? -9.222 -6.479 -1.801 1.00 89.25 98 ARG A N 1
ATOM 749 C CA . ARG A 1 98 ? -8.246 -5.513 -2.313 1.00 89.25 98 ARG A CA 1
ATOM 750 C C . ARG A 1 98 ? -6.902 -5.636 -1.599 1.00 89.25 98 ARG A C 1
ATOM 752 O O . ARG A 1 98 ? -5.870 -5.600 -2.264 1.00 89.25 98 ARG A O 1
ATOM 759 N N . LEU A 1 99 ? -6.905 -5.805 -0.278 1.00 90.00 99 LEU A N 1
ATOM 760 C CA . LEU A 1 99 ? -5.686 -6.050 0.495 1.00 90.00 99 LEU A CA 1
ATOM 761 C C . LEU A 1 99 ? -5.053 -7.395 0.130 1.00 90.00 99 LEU A C 1
ATOM 763 O O . LEU A 1 99 ? -3.840 -7.452 -0.033 1.00 90.00 99 LEU A O 1
ATOM 767 N N . ASP A 1 100 ? -5.856 -8.437 -0.094 1.00 91.00 100 ASP A N 1
ATOM 768 C CA . ASP A 1 100 ? -5.380 -9.751 -0.542 1.00 91.00 100 ASP A CA 1
ATOM 769 C C . ASP A 1 100 ? -4.718 -9.656 -1.930 1.00 91.00 100 ASP A C 1
ATOM 771 O O . ASP A 1 100 ? -3.647 -10.222 -2.167 1.00 91.00 100 ASP A O 1
ATOM 775 N N . ARG A 1 101 ? -5.300 -8.865 -2.846 1.00 93.12 101 ARG A N 1
ATOM 776 C CA . ARG A 1 101 ? -4.682 -8.551 -4.145 1.00 93.12 101 ARG A CA 1
ATOM 777 C C . ARG A 1 101 ? -3.371 -7.788 -3.991 1.00 93.12 101 ARG A C 1
ATOM 779 O O . ARG A 1 101 ? -2.374 -8.195 -4.582 1.00 93.12 101 ARG A O 1
ATOM 786 N N . LEU A 1 102 ? -3.350 -6.723 -3.189 1.00 93.12 102 LEU A N 1
ATOM 787 C CA . LEU A 1 102 ? -2.131 -5.954 -2.931 1.00 93.12 102 LEU A CA 1
ATOM 788 C C . LEU A 1 102 ? -1.035 -6.836 -2.319 1.00 93.12 102 LEU A C 1
ATOM 790 O O . LEU A 1 102 ? 0.115 -6.766 -2.744 1.00 93.12 102 LEU A O 1
ATOM 794 N N . TYR A 1 103 ? -1.392 -7.702 -1.369 1.00 93.19 103 TYR A N 1
ATOM 795 C CA . TYR A 1 103 ? -0.479 -8.668 -0.768 1.00 93.19 103 TYR A CA 1
ATOM 796 C C . TYR A 1 103 ? 0.107 -9.607 -1.824 1.00 93.19 103 TYR A C 1
ATOM 798 O O . TYR A 1 103 ? 1.321 -9.798 -1.878 1.00 93.19 103 TYR A O 1
ATOM 806 N N . SER A 1 104 ? -0.732 -10.170 -2.698 1.00 93.31 104 SER A N 1
ATOM 807 C CA . SER A 1 104 ? -0.277 -11.041 -3.786 1.00 93.31 104 SER A CA 1
ATOM 808 C C . SER A 1 104 ? 0.669 -10.312 -4.744 1.00 93.31 104 SER A C 1
ATOM 810 O O . SER A 1 104 ? 1.692 -10.869 -5.141 1.00 93.31 104 SER A O 1
ATOM 812 N N . LEU A 1 105 ? 0.352 -9.066 -5.107 1.00 93.62 105 LEU A N 1
ATOM 813 C CA . LEU A 1 105 ? 1.199 -8.252 -5.974 1.00 93.62 105 LEU A CA 1
ATOM 814 C C . LEU A 1 105 ? 2.548 -7.984 -5.305 1.00 93.62 105 LEU A C 1
ATOM 816 O O . LEU A 1 105 ? 3.580 -8.287 -5.895 1.00 93.62 105 LEU A O 1
ATOM 820 N N . LEU A 1 106 ? 2.551 -7.514 -4.058 1.00 92.56 106 LEU A N 1
ATOM 821 C CA . LEU A 1 106 ? 3.764 -7.160 -3.323 1.00 92.56 106 LEU A CA 1
ATOM 822 C C . LEU A 1 106 ? 4.649 -8.372 -2.999 1.00 92.56 106 LEU A C 1
ATOM 824 O O . LEU A 1 106 ? 5.868 -8.294 -3.140 1.00 92.56 106 LEU A O 1
ATOM 828 N N . SER A 1 107 ? 4.054 -9.500 -2.606 1.00 92.94 107 SER A N 1
ATOM 829 C CA . SER A 1 107 ? 4.783 -10.735 -2.272 1.00 92.94 107 SER A CA 1
ATOM 830 C C . SER A 1 107 ? 5.414 -11.411 -3.492 1.00 92.94 107 SER A C 1
ATOM 832 O O . SER A 1 107 ? 6.435 -12.084 -3.358 1.00 92.94 107 SER A O 1
ATOM 834 N N . SER A 1 108 ? 4.857 -11.197 -4.688 1.00 91.75 108 SER A N 1
ATOM 835 C CA . SER A 1 108 ? 5.449 -11.680 -5.942 1.00 91.75 108 SER A CA 1
ATOM 836 C C . SER A 1 108 ? 6.708 -10.910 -6.361 1.00 91.75 108 SER A C 1
ATOM 838 O O . SER A 1 108 ? 7.505 -11.413 -7.155 1.00 91.75 108 SER A O 1
ATOM 840 N N . GLN A 1 109 ? 6.919 -9.703 -5.824 1.00 89.88 109 GLN A N 1
ATOM 841 C CA . GLN A 1 109 ? 8.060 -8.864 -6.173 1.00 89.88 109 GLN A CA 1
ATOM 842 C C . GLN A 1 109 ? 9.327 -9.356 -5.477 1.00 89.88 109 GLN A C 1
ATOM 844 O O . GLN A 1 109 ? 9.434 -9.358 -4.249 1.00 89.88 109 GLN A O 1
ATOM 849 N N . THR A 1 110 ? 10.347 -9.683 -6.265 1.00 82.75 110 THR A N 1
ATOM 850 C CA . THR A 1 110 ? 11.662 -10.090 -5.761 1.00 82.75 110 THR A CA 1
ATOM 851 C C . THR A 1 110 ? 12.734 -9.080 -6.148 1.00 82.75 110 THR A C 1
ATOM 853 O O . THR A 1 110 ? 12.756 -8.600 -7.276 1.00 82.75 110 THR A O 1
ATOM 856 N N . GLY A 1 111 ? 13.676 -8.817 -5.241 1.00 85.94 111 GLY A N 1
ATOM 857 C CA . GLY A 1 111 ? 14.791 -7.898 -5.486 1.00 85.94 111 GLY A CA 1
ATOM 858 C C . GLY A 1 111 ? 14.598 -6.508 -4.866 1.00 85.94 111 GLY A C 1
ATOM 859 O O . GLY A 1 111 ? 13.712 -6.343 -4.024 1.00 85.94 111 GLY A O 1
ATOM 860 N N . PRO A 1 112 ? 15.473 -5.545 -5.222 1.00 89.12 112 PRO A N 1
ATOM 861 C CA . PRO A 1 112 ? 15.523 -4.206 -4.626 1.00 89.12 112 PRO A CA 1
ATOM 862 C C . PRO A 1 112 ? 14.624 -3.176 -5.329 1.00 89.12 112 PRO A C 1
ATOM 864 O O . PRO A 1 112 ? 14.693 -1.988 -5.020 1.00 89.12 112 PRO A O 1
ATOM 867 N N . VAL A 1 113 ? 13.843 -3.602 -6.323 1.00 91.31 113 VAL A N 1
ATOM 868 C CA . VAL A 1 113 ? 12.969 -2.749 -7.130 1.00 91.31 113 VAL A CA 1
ATOM 869 C C . VAL A 1 113 ? 11.614 -3.431 -7.230 1.00 91.31 113 VAL A C 1
ATOM 871 O O . VAL A 1 113 ? 11.549 -4.629 -7.498 1.00 91.31 113 VAL A O 1
ATOM 874 N N . ILE A 1 114 ? 10.553 -2.664 -7.008 1.00 93.12 114 ILE A N 1
ATOM 875 C CA . ILE A 1 114 ? 9.179 -3.071 -7.288 1.00 93.12 114 ILE A CA 1
ATOM 876 C C . ILE A 1 114 ? 8.788 -2.543 -8.653 1.00 93.12 114 ILE A C 1
ATOM 878 O O . ILE A 1 114 ? 9.064 -1.383 -8.964 1.00 93.12 114 ILE A O 1
ATOM 882 N N . VAL A 1 115 ? 8.110 -3.385 -9.427 1.00 93.38 115 VAL A N 1
ATOM 883 C CA . VAL A 1 115 ? 7.518 -3.029 -10.712 1.00 93.38 115 VAL A CA 1
ATOM 884 C C . VAL A 1 115 ? 5.999 -3.117 -10.597 1.00 93.38 115 VAL A C 1
ATOM 886 O O . VAL A 1 115 ? 5.450 -4.142 -10.201 1.00 93.38 115 VAL A O 1
ATOM 889 N N . ILE A 1 116 ? 5.330 -2.025 -10.948 1.00 93.56 116 ILE A N 1
ATOM 890 C CA . ILE A 1 116 ? 3.881 -1.931 -11.101 1.00 93.56 116 ILE A CA 1
ATOM 891 C C . ILE A 1 116 ? 3.588 -2.006 -12.589 1.00 93.56 116 ILE A C 1
ATOM 893 O O . ILE A 1 116 ? 4.001 -1.121 -13.338 1.00 93.56 116 ILE A O 1
ATOM 897 N N . GLU A 1 117 ? 2.893 -3.051 -13.021 1.00 92.56 117 GLU A N 1
ATOM 898 C CA . GLU A 1 117 ? 2.520 -3.218 -14.425 1.00 92.56 117 GLU A CA 1
ATOM 899 C C . GLU A 1 117 ? 1.389 -2.256 -14.817 1.00 92.56 117 GLU A C 1
ATOM 901 O O . GLU A 1 117 ? 0.560 -1.859 -13.993 1.00 92.56 117 GLU A O 1
ATOM 906 N N . ASN A 1 118 ? 1.33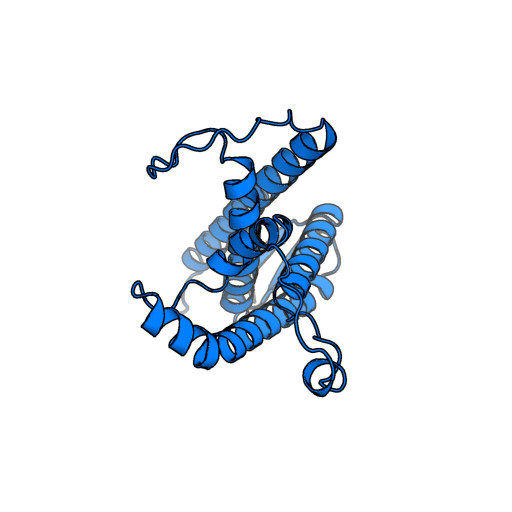1 -1.899 -16.100 1.00 89.31 118 ASN A N 1
ATOM 907 C CA . ASN A 1 118 ? 0.217 -1.132 -16.650 1.00 89.31 118 ASN A CA 1
ATOM 908 C C . ASN A 1 118 ? -1.118 -1.861 -16.421 1.00 89.31 118 ASN A C 1
ATOM 910 O O . ASN A 1 118 ? -1.240 -3.055 -16.696 1.00 89.31 118 ASN A O 1
ATOM 914 N N . GLY A 1 119 ? -2.113 -1.138 -15.918 1.00 88.69 119 GLY A N 1
ATOM 915 C CA . GLY A 1 119 ? -3.417 -1.659 -15.520 1.00 88.69 119 GLY A CA 1
ATOM 916 C C . GLY A 1 119 ? -3.519 -2.068 -14.047 1.00 88.69 119 GLY A C 1
ATOM 917 O O . GLY A 1 119 ? -4.633 -2.290 -13.578 1.00 88.69 119 GLY A O 1
ATOM 918 N N . GLN A 1 120 ? -2.406 -2.151 -13.306 1.00 91.81 120 GLN A N 1
ATOM 919 C CA . GLN A 1 120 ? -2.407 -2.468 -11.868 1.00 91.81 120 GLN A CA 1
ATOM 920 C C . GLN A 1 120 ? -2.354 -1.221 -10.974 1.00 91.81 120 GLN A C 1
ATOM 922 O O . GLN A 1 120 ? -2.451 -1.325 -9.753 1.00 91.81 120 GLN A O 1
ATOM 927 N N . GLU A 1 121 ? -2.199 -0.029 -11.548 1.00 92.38 121 GLU A N 1
ATOM 928 C CA . GLU A 1 121 ? -1.934 1.221 -10.828 1.00 92.38 121 GLU A CA 1
ATOM 929 C C . GLU A 1 121 ? -2.984 1.478 -9.753 1.00 92.38 121 GLU A C 1
ATOM 931 O O . GLU A 1 121 ? -2.665 1.806 -8.612 1.00 92.38 121 GLU A O 1
ATOM 936 N N . TRP A 1 122 ? -4.251 1.286 -10.114 1.00 90.12 122 TRP A N 1
ATOM 937 C CA . TRP A 1 122 ? -5.375 1.530 -9.224 1.00 90.12 122 TRP A CA 1
ATOM 938 C C . TRP A 1 122 ? -5.499 0.485 -8.119 1.00 90.12 122 TRP A C 1
ATOM 940 O O . TRP A 1 122 ? -5.910 0.843 -7.015 1.00 90.12 122 TRP A O 1
ATOM 950 N N . ASP A 1 123 ? -5.111 -0.768 -8.363 1.00 91.44 123 ASP A N 1
ATOM 951 C CA . ASP A 1 123 ? -5.070 -1.800 -7.322 1.00 91.44 123 ASP A CA 1
ATOM 952 C C . ASP A 1 123 ? -4.002 -1.452 -6.271 1.00 91.44 123 ASP A C 1
ATOM 954 O O . ASP A 1 123 ? -4.286 -1.468 -5.070 1.00 91.44 123 ASP A O 1
ATOM 958 N N . TRP A 1 124 ? -2.816 -1.018 -6.714 1.00 93.81 124 TRP A N 1
ATOM 959 C CA . TRP A 1 124 ? -1.758 -0.529 -5.825 1.00 93.81 124 TRP A CA 1
ATOM 960 C C . TRP A 1 124 ? -2.181 0.731 -5.060 1.00 93.81 124 TRP A C 1
ATOM 962 O O . TRP A 1 124 ? -2.076 0.777 -3.835 1.00 93.81 124 TRP A O 1
ATOM 972 N N . LEU A 1 125 ? -2.705 1.750 -5.748 1.00 93.06 125 LEU A N 1
ATOM 973 C CA . LEU A 1 125 ? -3.121 3.009 -5.123 1.00 93.06 125 LEU A CA 1
ATOM 974 C C . LEU A 1 125 ? -4.235 2.803 -4.093 1.00 93.06 125 LEU A C 1
ATOM 976 O O . LEU A 1 125 ? -4.170 3.354 -2.991 1.00 93.06 125 LEU A O 1
ATOM 980 N N . SER A 1 126 ? -5.252 2.014 -4.438 1.00 90.62 126 SER A N 1
ATOM 981 C CA . SER A 1 126 ? -6.401 1.785 -3.563 1.00 90.62 126 SER A CA 1
ATOM 982 C C . SER A 1 126 ? -6.039 0.925 -2.351 1.00 90.62 126 SER A C 1
ATOM 984 O O . SER A 1 126 ? -6.442 1.265 -1.239 1.00 90.62 126 SER A O 1
ATOM 986 N N . GLY A 1 127 ? -5.232 -0.128 -2.523 1.00 90.25 127 GLY A N 1
ATOM 987 C CA . GLY A 1 127 ? -4.764 -0.954 -1.409 1.00 90.25 127 GLY A CA 1
ATOM 988 C C . GLY A 1 127 ? -3.845 -0.180 -0.457 1.00 90.25 127 GLY A C 1
ATOM 989 O O . GLY A 1 127 ? -4.060 -0.192 0.754 1.00 90.25 127 GLY A O 1
ATOM 990 N N . THR A 1 128 ? -2.879 0.579 -0.990 1.00 91.69 128 THR A N 1
ATOM 991 C CA . THR A 1 128 ? -2.005 1.446 -0.178 1.00 91.69 128 THR A CA 1
ATOM 992 C C . THR A 1 128 ? -2.810 2.500 0.580 1.00 91.69 128 THR A C 1
ATOM 994 O O . THR A 1 128 ? -2.510 2.809 1.733 1.00 91.69 128 THR A O 1
ATOM 997 N N . ASN A 1 129 ? -3.861 3.044 -0.041 1.00 90.56 129 ASN A N 1
ATOM 998 C CA . ASN A 1 129 ? -4.760 3.984 0.617 1.00 90.56 129 ASN A CA 1
ATOM 999 C C . ASN A 1 129 ? -5.503 3.345 1.800 1.00 90.56 129 ASN A C 1
ATOM 1001 O O . ASN A 1 129 ? -5.596 3.973 2.851 1.00 90.56 129 ASN A O 1
ATOM 1005 N N . ASP A 1 130 ? -6.004 2.116 1.656 1.00 88.12 130 ASP A N 1
ATOM 1006 C CA . ASP A 1 130 ? -6.663 1.412 2.761 1.00 88.12 130 ASP A CA 1
ATOM 1007 C C . ASP A 1 130 ? -5.693 1.176 3.931 1.00 88.12 130 ASP A C 1
ATOM 1009 O O . ASP A 1 130 ? -6.033 1.483 5.073 1.00 88.12 130 ASP A O 1
ATOM 1013 N N . VAL A 1 131 ? -4.452 0.759 3.658 1.00 87.94 131 VAL A N 1
ATOM 1014 C CA . VAL A 1 131 ? -3.416 0.622 4.700 1.00 87.94 131 VAL A CA 1
ATOM 1015 C C . VAL A 1 131 ? -3.142 1.963 5.390 1.00 87.94 131 VAL A C 1
ATOM 1017 O O . VAL A 1 131 ? -3.112 2.041 6.619 1.00 87.94 131 VAL A O 1
ATOM 1020 N N . ARG A 1 132 ? -3.019 3.050 4.618 1.00 88.25 132 ARG A N 1
ATOM 1021 C CA . ARG A 1 132 ? -2.801 4.399 5.158 1.00 88.25 132 ARG A CA 1
ATOM 1022 C C . ARG A 1 132 ? -3.958 4.860 6.054 1.00 88.25 132 ARG A C 1
ATOM 1024 O O . ARG A 1 132 ? -3.722 5.469 7.097 1.00 88.25 132 ARG A O 1
ATOM 1031 N N . LEU A 1 133 ? -5.203 4.586 5.662 1.00 84.31 133 LEU A N 1
ATOM 1032 C CA . LEU A 1 133 ? -6.387 4.935 6.451 1.00 84.31 133 LEU A CA 1
ATOM 1033 C C . LEU A 1 133 ? -6.432 4.175 7.778 1.00 84.31 133 LEU A C 1
ATOM 1035 O O . LEU A 1 133 ? -6.709 4.794 8.804 1.00 84.31 133 LEU A O 1
ATOM 1039 N N . ALA A 1 134 ? -6.110 2.880 7.764 1.00 83.44 134 ALA A N 1
ATOM 1040 C CA . ALA A 1 134 ? -6.033 2.069 8.975 1.00 83.44 134 ALA A CA 1
ATOM 1041 C C . ALA A 1 134 ? -4.983 2.617 9.953 1.00 83.44 134 ALA A C 1
ATOM 1043 O O . ALA A 1 134 ? -5.271 2.848 11.125 1.00 83.44 134 ALA A O 1
ATOM 1044 N N . ILE A 1 135 ? -3.782 2.912 9.447 1.00 81.44 135 ILE A N 1
ATOM 1045 C CA . ILE A 1 135 ? -2.690 3.487 10.239 1.00 81.44 135 ILE A CA 1
ATOM 1046 C C . ILE A 1 135 ? -3.076 4.857 10.815 1.00 81.44 135 ILE A C 1
ATOM 1048 O O . ILE A 1 135 ? -2.802 5.145 11.978 1.00 81.44 135 ILE A O 1
ATOM 1052 N N . SER A 1 136 ? -3.747 5.702 10.028 1.00 78.56 136 SER A N 1
ATOM 1053 C CA . SER A 1 136 ? -4.203 7.017 10.494 1.00 78.56 136 SER A CA 1
ATOM 1054 C C . SER A 1 136 ? -5.160 6.926 11.685 1.00 78.56 136 SER A C 1
ATOM 1056 O O . SER A 1 136 ? -5.145 7.825 12.526 1.00 78.56 136 SER A O 1
ATOM 1058 N N . GLY A 1 137 ? -5.974 5.868 11.771 1.00 73.06 137 GLY A N 1
ATOM 1059 C CA . GLY A 1 137 ? -6.823 5.610 12.934 1.00 73.06 137 GLY A CA 1
ATOM 1060 C C . GLY A 1 137 ? -6.007 5.347 14.200 1.00 73.06 137 GLY A C 1
ATOM 1061 O O . GLY A 1 137 ? -6.260 5.986 15.220 1.00 73.06 137 GLY A O 1
ATOM 1062 N N . LYS A 1 138 ? -4.964 4.507 14.112 1.00 71.44 138 LYS A N 1
ATOM 1063 C CA . LYS A 1 138 ? -4.017 4.271 15.219 1.00 71.44 138 LYS A CA 1
ATOM 1064 C C . LYS A 1 138 ? -3.303 5.556 15.661 1.00 71.44 138 LYS A C 1
ATOM 1066 O O . LYS A 1 138 ? -3.167 5.799 16.855 1.00 71.44 138 LYS A O 1
ATOM 1071 N N . LEU A 1 139 ? -2.883 6.404 14.719 1.00 70.38 139 LEU A N 1
ATOM 1072 C CA . LEU A 1 139 ? -2.175 7.654 15.035 1.00 70.38 139 LEU A CA 1
ATOM 1073 C C . LEU A 1 139 ? -3.045 8.674 15.777 1.00 70.38 139 LEU A C 1
ATOM 1075 O O . LEU A 1 139 ? -2.589 9.269 16.745 1.00 70.38 139 LEU A O 1
ATOM 1079 N N . LYS A 1 140 ? -4.310 8.852 15.380 1.00 62.50 140 LYS A N 1
ATOM 1080 C CA . LYS A 1 140 ? -5.230 9.784 16.065 1.00 62.50 140 LYS A CA 1
ATOM 1081 C C . LYS A 1 140 ? -5.541 9.387 17.506 1.00 62.50 140 LYS A C 1
ATOM 1083 O O . LYS A 1 140 ? -5.851 10.239 18.335 1.00 62.50 140 LYS A O 1
ATOM 1088 N N . LEU A 1 141 ? -5.456 8.097 17.794 1.00 55.38 141 LEU A N 1
ATOM 1089 C CA . LEU A 1 141 ? -5.607 7.572 19.140 1.00 55.38 141 LEU A CA 1
ATOM 1090 C C . LEU A 1 141 ? -4.378 7.882 20.007 1.00 55.38 141 LEU A C 1
ATOM 1092 O O . LEU A 1 141 ? -4.521 8.202 21.183 1.00 55.38 141 LEU A O 1
ATOM 1096 N N . GLY A 1 142 ? -3.182 7.866 19.406 1.00 52.09 142 GLY A N 1
ATOM 1097 C CA . GLY A 1 142 ? -1.947 8.338 20.035 1.00 52.09 142 GLY A CA 1
ATOM 1098 C C . GLY A 1 142 ? -1.933 9.852 20.275 1.00 52.09 142 GLY A C 1
ATOM 1099 O O . GLY A 1 142 ? -1.482 10.286 21.333 1.00 52.09 142 GLY A O 1
ATOM 1100 N N . ASP A 1 143 ? -2.494 10.629 19.348 1.00 48.75 143 ASP A N 1
ATOM 1101 C CA . ASP A 1 143 ? -2.508 12.101 19.357 1.00 48.75 143 ASP A CA 1
ATOM 1102 C C . ASP A 1 143 ? -3.672 12.715 20.162 1.00 48.75 143 ASP A C 1
ATOM 1104 O O . ASP A 1 143 ? -3.856 13.930 20.194 1.00 48.75 143 ASP A O 1
ATOM 1108 N N . SER A 1 144 ? -4.464 11.899 20.869 1.00 46.34 144 SER A N 1
ATOM 1109 C CA . SER A 1 144 ? -5.545 12.381 21.750 1.00 46.34 144 SER A CA 1
ATOM 1110 C C . SER A 1 144 ? -5.049 13.144 22.998 1.00 46.34 144 SER A C 1
ATOM 1112 O O . SER A 1 144 ? -5.814 13.345 23.938 1.00 46.34 144 SER A O 1
ATOM 1114 N N . ASP A 1 145 ? -3.795 13.610 22.995 1.00 47.38 145 ASP A N 1
ATOM 1115 C CA . ASP A 1 145 ? -3.234 14.520 23.996 1.00 47.38 145 ASP A CA 1
ATOM 1116 C C . ASP A 1 145 ? -3.462 16.006 23.639 1.00 47.38 145 ASP A C 1
ATOM 1118 O O . ASP A 1 145 ? -3.427 16.840 24.536 1.00 47.38 145 ASP A O 1
ATOM 1122 N N . GLU A 1 146 ? -3.800 16.385 22.392 1.00 42.88 146 GLU A N 1
ATOM 1123 C CA . GLU A 1 146 ? -4.138 17.787 22.077 1.00 42.88 146 GLU A CA 1
ATOM 1124 C C . GLU A 1 146 ? -5.310 17.945 21.085 1.00 42.88 146 GLU A C 1
ATOM 1126 O O . GLU A 1 146 ? -5.170 17.877 19.869 1.00 42.88 146 GLU A O 1
ATOM 1131 N N . GLY A 1 147 ? -6.492 18.289 21.615 1.00 40.09 147 GLY A N 1
ATOM 1132 C CA . GLY A 1 147 ? -7.455 19.109 20.871 1.00 40.09 147 GLY A CA 1
ATOM 1133 C C . GLY A 1 147 ? -8.624 18.398 20.185 1.00 40.09 147 GLY A C 1
ATOM 1134 O O . GLY A 1 147 ? -8.928 18.695 19.034 1.00 40.09 147 GLY A O 1
ATOM 1135 N N . SER A 1 148 ? -9.379 17.566 20.904 1.00 33.62 148 SER A N 1
ATOM 1136 C CA . SER A 1 148 ? -10.802 17.368 20.584 1.00 33.62 148 SER A CA 1
ATOM 1137 C C . SER A 1 148 ? -11.650 18.010 21.671 1.00 33.62 148 SER A C 1
ATOM 1139 O O . SER A 1 148 ? -11.975 17.411 22.690 1.00 33.62 148 SER A O 1
ATOM 1141 N N . GLN A 1 149 ? -11.988 19.277 21.441 1.00 36.03 149 GLN A N 1
ATOM 1142 C CA . GLN A 1 149 ? -13.058 19.976 22.135 1.00 36.03 149 GLN A CA 1
ATOM 1143 C C . GLN A 1 149 ? -14.385 19.298 21.756 1.00 36.03 149 GLN A C 1
ATOM 1145 O O . GLN A 1 149 ? -15.082 19.729 20.840 1.00 36.03 149 GLN A O 1
ATOM 1150 N N . HIS A 1 150 ? -14.714 18.203 22.437 1.00 35.88 150 HIS A N 1
ATOM 1151 C CA . HIS A 1 150 ? -16.095 17.801 22.636 1.00 35.88 150 HIS A CA 1
ATOM 1152 C C . HIS A 1 150 ? -16.333 17.653 24.133 1.00 35.88 150 HIS A C 1
ATOM 1154 O O . HIS A 1 150 ? -15.624 16.961 24.854 1.00 35.88 150 HIS A O 1
ATOM 1160 N N . ASP A 1 151 ? -17.292 18.445 24.571 1.00 34.62 151 ASP A N 1
ATOM 1161 C CA . ASP A 1 151 ? -17.693 18.722 25.932 1.00 34.62 151 ASP A CA 1
ATOM 1162 C C . ASP A 1 151 ? -18.165 17.438 26.628 1.00 34.62 151 ASP A C 1
ATOM 1164 O O . ASP A 1 151 ? -19.233 16.926 26.303 1.00 34.62 151 ASP A O 1
ATOM 1168 N N . SER A 1 152 ? -17.360 16.885 27.540 1.00 32.72 152 SER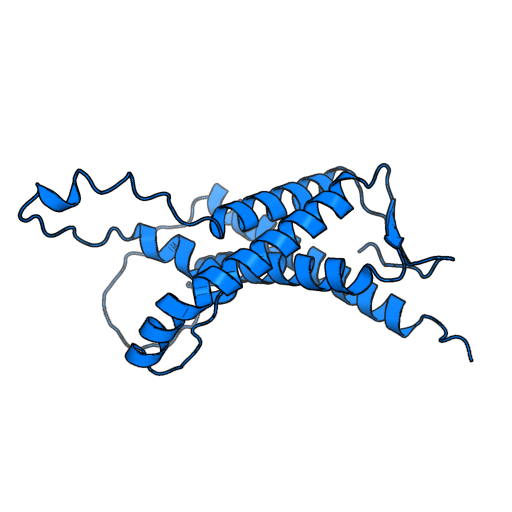 A N 1
ATOM 1169 C CA . SER A 1 152 ? -17.779 15.940 28.588 1.00 32.72 152 SER A CA 1
ATOM 1170 C C . SER A 1 152 ? -16.673 15.817 29.638 1.00 32.72 152 SER A C 1
ATOM 1172 O O . SER A 1 152 ? -15.682 15.112 29.471 1.00 32.72 152 SER A O 1
ATOM 1174 N N . PHE A 1 153 ? -16.846 16.558 30.730 1.00 40.03 153 PHE A N 1
ATOM 1175 C CA . PHE A 1 153 ? -16.119 16.404 31.987 1.00 40.03 153 PHE A CA 1
ATOM 1176 C C . PHE A 1 153 ? -16.282 14.971 32.520 1.00 40.03 153 PHE A C 1
ATOM 1178 O O . PHE A 1 153 ? -17.315 14.690 33.108 1.00 40.03 153 PHE A O 1
ATOM 1185 N N . GLU A 1 154 ? -15.264 14.115 32.407 1.00 35.22 154 GLU A N 1
ATOM 1186 C CA . GLU A 1 154 ? -14.885 13.168 33.466 1.00 35.22 154 GLU A CA 1
ATOM 1187 C C . GLU A 1 154 ? -13.374 12.900 33.414 1.00 35.22 154 GLU A C 1
ATOM 1189 O O . GLU A 1 154 ? -12.767 12.658 32.373 1.00 35.22 154 GLU A O 1
ATOM 1194 N N . SER A 1 155 ? -12.750 13.035 34.580 1.00 42.97 155 SER A N 1
ATOM 1195 C CA . SER A 1 155 ? -11.311 12.978 34.802 1.00 42.97 155 SER A CA 1
ATOM 1196 C C . SER A 1 155 ? -10.773 11.569 34.540 1.00 42.97 155 SER A C 1
ATOM 1198 O O . SER A 1 155 ? -10.835 10.713 35.417 1.00 42.97 155 SER A O 1
ATOM 1200 N N . SER A 1 156 ? -10.207 11.329 33.356 1.00 37.53 156 SER A N 1
ATOM 1201 C CA . SER A 1 156 ? -9.386 10.140 33.110 1.00 37.53 156 SER A CA 1
ATOM 1202 C C . SER A 1 156 ? -7.918 10.486 33.321 1.00 37.53 156 SER A C 1
ATOM 1204 O O . SER A 1 156 ? -7.354 11.364 32.673 1.00 37.53 156 SER A O 1
ATOM 1206 N N . GLN A 1 157 ? -7.321 9.826 34.310 1.00 37.66 157 GLN A N 1
ATOM 1207 C CA . GLN A 1 157 ? -5.907 9.922 34.640 1.00 37.66 157 GLN A CA 1
ATOM 1208 C C . GLN A 1 157 ? -5.069 9.602 33.398 1.00 37.66 157 GLN A C 1
ATOM 1210 O O . GLN A 1 157 ? -5.105 8.481 32.898 1.00 37.66 157 GLN A O 1
ATOM 1215 N N . VAL A 1 158 ? -4.301 10.584 32.922 1.00 45.53 158 VAL A N 1
ATOM 1216 C CA . VAL A 1 158 ? -3.306 10.388 31.865 1.00 45.53 158 VAL A CA 1
ATOM 1217 C C . VAL A 1 158 ? -2.230 9.462 32.422 1.00 45.53 158 VAL A C 1
ATOM 1219 O O . VAL A 1 158 ? -1.382 9.871 33.221 1.00 45.53 158 VAL A O 1
ATOM 1222 N N . THR A 1 159 ? -2.292 8.186 32.056 1.00 49.59 159 THR A N 1
ATOM 1223 C CA . THR A 1 159 ? -1.194 7.260 32.309 1.00 49.59 159 THR A CA 1
ATOM 1224 C C . THR A 1 159 ? -0.033 7.674 31.400 1.00 49.59 159 THR A C 1
ATOM 1226 O O . THR A 1 159 ? -0.222 7.889 30.202 1.00 49.59 159 THR A O 1
ATOM 1229 N N . PRO A 1 160 ? 1.180 7.884 31.938 1.00 52.78 160 PRO A N 1
ATOM 1230 C CA . PRO A 1 160 ? 2.312 8.263 31.107 1.00 52.78 160 PRO A CA 1
ATOM 1231 C C . PRO A 1 160 ? 2.642 7.110 30.157 1.00 52.78 160 PRO A C 1
ATOM 1233 O O . PRO A 1 160 ? 2.988 6.024 30.625 1.00 52.78 160 PRO A O 1
ATOM 1236 N N . LYS A 1 161 ? 2.577 7.370 28.843 1.00 60.44 161 LYS A N 1
ATOM 1237 C CA . LYS A 1 161 ? 2.945 6.387 27.815 1.00 60.44 161 LYS A CA 1
ATOM 1238 C C . LYS A 1 161 ? 4.312 5.768 28.114 1.00 60.44 161 LYS A C 1
ATOM 1240 O O . LYS A 1 161 ? 5.286 6.494 28.378 1.00 60.44 161 LYS A O 1
ATOM 1245 N N . SER A 1 162 ? 4.392 4.444 28.032 1.00 69.00 162 SER A N 1
ATOM 1246 C CA . SER A 1 162 ? 5.637 3.687 28.134 1.00 69.00 162 SER A CA 1
ATOM 1247 C C . SER A 1 162 ? 6.631 4.124 27.050 1.00 69.00 162 SER A C 1
ATOM 1249 O O . SER A 1 162 ? 6.271 4.683 26.012 1.00 69.00 162 SER A O 1
ATOM 1251 N N . ARG A 1 163 ? 7.923 3.857 27.274 1.00 65.56 163 ARG A N 1
ATOM 1252 C CA . ARG A 1 163 ? 8.962 4.074 26.254 1.00 65.56 163 ARG A CA 1
ATOM 1253 C C . ARG A 1 163 ? 8.658 3.293 24.970 1.00 65.56 163 ARG A C 1
ATOM 1255 O O . ARG A 1 163 ? 8.938 3.813 23.894 1.00 65.56 163 ARG A O 1
ATOM 1262 N N . ASP A 1 164 ? 8.091 2.096 25.099 1.00 65.44 164 ASP A N 1
ATOM 1263 C CA . ASP A 1 164 ? 7.762 1.231 23.963 1.00 65.44 164 ASP A CA 1
ATOM 1264 C C . ASP A 1 164 ? 6.596 1.796 23.138 1.00 65.44 164 ASP A C 1
ATOM 1266 O O . ASP A 1 164 ? 6.701 1.872 21.919 1.00 65.44 164 ASP A O 1
ATOM 1270 N N . GLU A 1 165 ? 5.557 2.325 23.788 1.00 69.69 165 GLU A N 1
ATOM 1271 C CA . GLU A 1 165 ? 4.405 2.954 23.116 1.00 69.69 165 GLU A CA 1
ATOM 1272 C C . GLU A 1 165 ? 4.817 4.203 22.324 1.00 69.69 165 GLU A C 1
ATOM 1274 O O . GLU A 1 165 ? 4.387 4.409 21.192 1.00 69.69 165 GLU A O 1
ATOM 1279 N N . LYS A 1 166 ? 5.721 5.021 22.879 1.00 69.62 166 LYS A N 1
ATOM 1280 C CA . LYS A 1 166 ? 6.273 6.187 22.166 1.00 69.62 166 LYS A CA 1
ATOM 1281 C C . LYS A 1 166 ? 7.117 5.784 20.961 1.00 69.62 166 LYS A C 1
ATOM 1283 O O . LYS A 1 166 ? 7.154 6.499 19.964 1.00 69.62 166 LYS A O 1
ATOM 1288 N N . PHE A 1 167 ? 7.845 4.675 21.065 1.00 68.56 167 PHE A N 1
ATOM 1289 C CA . PHE A 1 167 ? 8.649 4.165 19.960 1.00 68.56 167 PHE A CA 1
ATOM 1290 C C . PHE A 1 167 ? 7.759 3.622 18.837 1.00 68.56 167 PHE A C 1
ATOM 1292 O O . PHE A 1 167 ? 7.999 3.931 17.671 1.00 68.56 167 PHE A O 1
ATOM 1299 N N . GLU A 1 168 ? 6.704 2.885 19.186 1.00 70.75 168 GLU A N 1
ATOM 1300 C CA . GLU A 1 168 ? 5.695 2.406 18.241 1.00 70.75 168 GLU A CA 1
ATOM 1301 C C . GLU A 1 168 ? 5.014 3.566 17.501 1.00 70.75 168 GLU A C 1
ATOM 1303 O O . GLU A 1 168 ? 4.972 3.570 1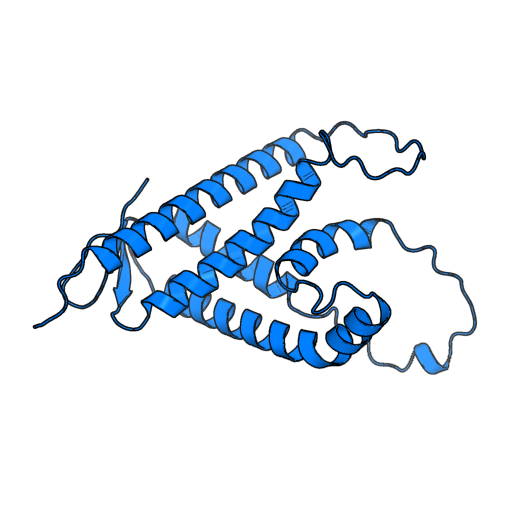6.275 1.00 70.75 168 GLU A O 1
ATOM 1308 N N . GLU A 1 169 ? 4.576 4.605 18.212 1.00 73.06 169 GLU A N 1
ATOM 1309 C CA . GLU A 1 169 ? 3.945 5.792 17.619 1.00 73.06 169 GLU A CA 1
ATOM 1310 C C . GLU A 1 169 ? 4.846 6.494 16.589 1.00 73.06 169 GLU A C 1
ATOM 1312 O O . GLU A 1 169 ? 4.396 6.862 15.497 1.00 73.06 169 GLU A O 1
ATOM 1317 N N . VAL A 1 170 ? 6.143 6.621 16.890 1.00 75.31 170 VAL A N 1
ATOM 1318 C CA . VAL A 1 170 ? 7.135 7.183 15.961 1.00 75.31 170 VAL A CA 1
ATOM 1319 C C . VAL A 1 170 ? 7.310 6.293 14.730 1.00 75.31 170 VAL A C 1
ATOM 1321 O O . VAL A 1 170 ? 7.372 6.811 13.612 1.00 75.31 170 VAL A O 1
ATOM 1324 N N . LEU A 1 171 ? 7.371 4.970 14.903 1.00 77.94 171 LEU A N 1
ATOM 1325 C CA . LEU A 1 171 ? 7.473 4.026 13.786 1.00 77.94 171 LEU A CA 1
ATOM 1326 C C . LEU A 1 171 ? 6.242 4.083 12.878 1.00 77.94 171 LEU A C 1
ATOM 1328 O O . LEU A 1 171 ? 6.385 4.180 11.660 1.00 77.94 171 LEU A O 1
ATOM 1332 N N . VAL A 1 172 ? 5.047 4.068 13.466 1.00 78.00 172 VAL A N 1
ATOM 1333 C CA . VAL A 1 172 ? 3.769 4.110 12.747 1.00 78.00 172 VAL A CA 1
ATOM 1334 C C . VAL A 1 172 ? 3.624 5.431 11.983 1.00 78.00 172 VAL A C 1
ATOM 1336 O O . VAL A 1 172 ? 3.240 5.422 10.812 1.00 78.00 172 VAL A O 1
ATOM 1339 N N . SER A 1 173 ? 4.011 6.556 12.593 1.00 79.31 173 SER A N 1
ATOM 1340 C CA . SER A 1 173 ? 4.002 7.877 11.946 1.00 79.31 173 SER A CA 1
ATOM 1341 C C . SER A 1 173 ? 4.993 7.944 10.785 1.00 79.31 173 SER A C 1
ATOM 1343 O O . SER A 1 173 ? 4.637 8.349 9.679 1.00 79.31 173 SER A O 1
ATOM 1345 N N . SER A 1 174 ? 6.221 7.464 11.003 1.00 84.25 174 SER A N 1
ATOM 1346 C CA . SER A 1 174 ? 7.261 7.425 9.966 1.00 84.25 174 SER A CA 1
ATOM 1347 C C . SER A 1 174 ? 6.832 6.562 8.777 1.00 84.25 174 SER A C 1
ATOM 1349 O O . SER A 1 174 ? 7.072 6.912 7.621 1.00 84.25 174 SER A O 1
ATOM 1351 N N . PHE A 1 175 ? 6.168 5.435 9.049 1.00 85.56 175 PHE A N 1
ATOM 1352 C CA . PHE A 1 175 ? 5.658 4.548 8.012 1.00 85.56 175 PHE A CA 1
ATOM 1353 C C . PHE A 1 175 ? 4.475 5.165 7.251 1.00 85.56 175 PHE A C 1
ATOM 1355 O O . PHE A 1 175 ? 4.422 5.070 6.025 1.00 85.56 175 PHE A O 1
ATOM 1362 N N . TYR A 1 176 ? 3.567 5.863 7.942 1.00 86.31 176 TYR A N 1
ATOM 1363 C CA . TYR A 1 176 ? 2.483 6.625 7.315 1.00 86.31 176 TYR A CA 1
ATOM 1364 C C . TYR A 1 176 ? 3.011 7.697 6.349 1.00 86.31 176 TYR A C 1
ATOM 1366 O O . TYR A 1 176 ? 2.530 7.809 5.216 1.00 86.31 176 TYR A O 1
ATOM 1374 N N . GLU A 1 177 ? 4.006 8.477 6.774 1.00 89.62 177 GLU A N 1
ATOM 1375 C CA . GLU A 1 177 ? 4.641 9.499 5.937 1.00 89.62 177 GLU A CA 1
ATOM 1376 C C . GLU A 1 177 ? 5.331 8.875 4.721 1.00 89.62 177 GLU A C 1
ATOM 1378 O O . GLU A 1 177 ? 5.166 9.354 3.596 1.00 89.62 177 GLU A O 1
ATOM 1383 N N . TRP A 1 178 ? 6.043 7.764 4.928 1.00 90.81 178 TRP A N 1
ATOM 1384 C CA . TRP A 1 178 ? 6.691 7.023 3.850 1.00 90.81 178 TRP A CA 1
ATOM 1385 C C . TRP A 1 178 ? 5.682 6.495 2.820 1.00 90.81 178 TRP A C 1
ATOM 1387 O O . TRP A 1 178 ? 5.870 6.721 1.624 1.00 90.81 178 TRP A O 1
ATOM 1397 N N . LEU A 1 179 ? 4.580 5.868 3.256 1.00 89.88 179 LEU A N 1
ATOM 1398 C CA . LEU A 1 179 ? 3.511 5.397 2.364 1.00 89.88 179 LEU A CA 1
ATOM 1399 C C . LEU A 1 179 ? 2.847 6.545 1.599 1.00 89.88 179 LEU A C 1
ATOM 1401 O O . LEU A 1 179 ? 2.536 6.400 0.415 1.00 89.88 179 LEU A O 1
ATOM 1405 N N . SER A 1 180 ? 2.631 7.683 2.264 1.00 90.75 180 SER A N 1
ATOM 1406 C CA . SER A 1 180 ? 2.05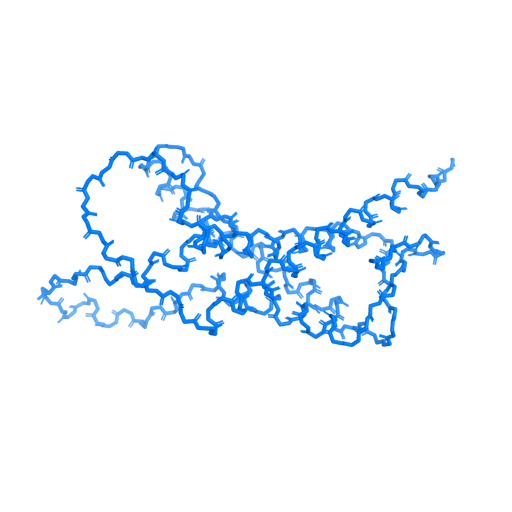3 8.880 1.644 1.00 90.75 180 SER A CA 1
ATOM 1407 C C . SER A 1 180 ? 2.952 9.389 0.521 1.00 90.75 180 SER A C 1
ATOM 1409 O O . SER A 1 180 ? 2.514 9.540 -0.616 1.00 90.75 180 SER A O 1
ATOM 1411 N N . GLY A 1 181 ? 4.244 9.535 0.812 1.00 91.94 181 GLY A N 1
ATOM 1412 C CA . GLY A 1 181 ? 5.241 9.936 -0.168 1.00 91.94 181 GLY A CA 1
ATOM 1413 C C . GLY A 1 181 ? 5.409 8.959 -1.330 1.00 91.94 181 GLY A C 1
ATOM 1414 O O . GLY A 1 181 ? 5.586 9.369 -2.479 1.00 91.94 181 GLY A O 1
ATOM 1415 N N . TRP A 1 182 ? 5.336 7.660 -1.044 1.00 93.62 182 TRP A N 1
ATOM 1416 C CA . TRP A 1 182 ? 5.389 6.607 -2.053 1.00 93.62 182 TRP A CA 1
ATOM 1417 C C . TRP A 1 182 ? 4.174 6.664 -2.994 1.00 93.62 182 TRP A C 1
ATOM 1419 O O . TRP A 1 182 ? 4.340 6.593 -4.213 1.00 93.62 182 TRP A O 1
ATOM 1429 N N . GLN A 1 183 ? 2.968 6.867 -2.449 1.00 92.81 183 GLN A N 1
ATOM 1430 C CA . GLN A 1 183 ? 1.736 7.022 -3.228 1.00 92.81 183 GLN A CA 1
ATOM 1431 C C . GLN A 1 183 ? 1.762 8.288 -4.096 1.00 92.81 183 GLN A C 1
ATOM 1433 O O . GLN A 1 183 ? 1.452 8.212 -5.287 1.00 92.81 183 GLN A O 1
ATOM 1438 N N . ASP A 1 184 ? 2.175 9.425 -3.533 1.00 93.69 184 ASP A N 1
ATOM 1439 C CA . ASP A 1 184 ? 2.313 10.682 -4.277 1.00 93.69 184 ASP A CA 1
ATOM 1440 C C . ASP A 1 184 ? 3.301 10.532 -5.434 1.00 93.69 184 ASP A C 1
ATOM 1442 O O . ASP A 1 184 ? 3.053 11.00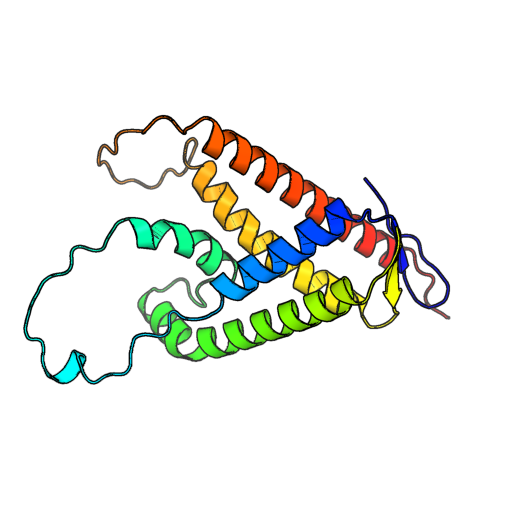1 -6.547 1.00 93.69 184 ASP A O 1
ATOM 1446 N N . SER A 1 185 ? 4.409 9.825 -5.203 1.00 93.81 185 SER A N 1
ATOM 1447 C CA . SER A 1 185 ? 5.378 9.564 -6.258 1.00 93.81 185 SER A CA 1
ATOM 1448 C C . SER A 1 185 ? 4.809 8.696 -7.381 1.00 93.81 185 SER A C 1
ATOM 1450 O O . SER A 1 185 ? 5.177 8.924 -8.534 1.00 93.81 185 SER A O 1
ATOM 1452 N N . LEU A 1 186 ? 3.957 7.713 -7.076 1.00 93.00 186 LEU A N 1
ATOM 1453 C CA . LEU A 1 186 ? 3.308 6.883 -8.093 1.00 93.00 186 LEU A CA 1
ATOM 1454 C C . LEU A 1 186 ? 2.340 7.718 -8.937 1.00 93.00 186 LEU A C 1
ATOM 1456 O O . LEU A 1 186 ? 2.404 7.666 -10.162 1.00 93.00 186 LEU A O 1
ATOM 1460 N N . LEU A 1 187 ? 1.506 8.539 -8.293 1.00 93.31 187 LEU A N 1
ATOM 1461 C CA . LEU A 1 187 ? 0.574 9.444 -8.975 1.00 93.31 187 LEU A CA 1
ATOM 1462 C C . LEU A 1 187 ? 1.303 10.405 -9.917 1.00 93.31 187 LEU A C 1
ATOM 1464 O O . LEU A 1 187 ? 0.948 10.507 -11.089 1.00 93.31 187 LEU A O 1
ATOM 1468 N N . GLN A 1 188 ? 2.383 11.032 -9.447 1.00 92.00 188 GLN A N 1
ATOM 1469 C CA . GLN A 1 188 ? 3.205 11.905 -10.287 1.00 92.00 188 GLN A CA 1
ATOM 1470 C C . GLN A 1 188 ? 3.790 11.160 -11.492 1.00 92.00 188 GLN A C 1
ATOM 1472 O O . GLN A 1 188 ? 3.841 11.706 -12.593 1.00 92.00 188 GLN A O 1
ATOM 1477 N N . ALA A 1 189 ? 4.226 9.912 -11.310 1.00 91.00 189 ALA A N 1
ATOM 1478 C CA . ALA A 1 189 ? 4.799 9.123 -12.392 1.00 91.00 189 ALA A CA 1
ATOM 1479 C C . ALA A 1 189 ? 3.742 8.676 -13.420 1.00 91.00 189 ALA A C 1
ATOM 1481 O O . ALA A 1 189 ? 4.056 8.568 -14.607 1.00 91.00 189 ALA A O 1
ATOM 1482 N N . ILE A 1 190 ? 2.498 8.449 -12.987 1.00 90.12 190 ILE A N 1
ATOM 1483 C CA . ILE A 1 190 ? 1.347 8.187 -13.863 1.00 90.12 190 ILE A CA 1
ATOM 1484 C C . ILE A 1 190 ? 1.000 9.444 -14.669 1.00 90.12 190 ILE A C 1
ATOM 1486 O O . ILE A 1 190 ? 0.845 9.364 -15.886 1.00 90.12 190 ILE A O 1
ATOM 1490 N N . ASP A 1 191 ? 0.952 10.610 -14.023 1.00 88.25 191 ASP A N 1
ATOM 1491 C CA . ASP A 1 191 ? 0.655 11.886 -14.686 1.00 88.25 191 ASP A CA 1
ATOM 1492 C C . ASP A 1 191 ? 1.735 12.288 -15.700 1.00 88.25 191 ASP A C 1
ATOM 1494 O O . ASP A 1 191 ? 1.435 12.864 -16.748 1.00 88.25 191 ASP A O 1
ATOM 1498 N N . CYS A 1 192 ? 2.998 11.956 -15.418 1.00 82.94 192 CYS A N 1
ATOM 1499 C CA . CYS A 1 192 ? 4.118 12.195 -16.327 1.00 82.94 192 CYS A CA 1
ATOM 1500 C C . CYS A 1 192 ? 4.180 11.206 -17.508 1.00 82.94 192 CYS A C 1
ATOM 1502 O O . CYS A 1 192 ? 4.999 11.405 -18.410 1.00 82.94 192 CYS A O 1
ATOM 1504 N N . TRP A 1 193 ? 3.367 10.139 -17.524 1.00 75.81 193 TRP A N 1
ATOM 1505 C CA . TRP A 1 193 ? 3.400 9.145 -18.597 1.00 75.81 193 TRP A CA 1
ATOM 1506 C C . TRP A 1 193 ? 2.774 9.711 -19.886 1.00 75.81 193 TRP A C 1
ATOM 1508 O O . TRP A 1 193 ? 1.608 10.121 -19.881 1.00 75.81 193 TRP A O 1
ATOM 1518 N N . PRO A 1 194 ? 3.494 9.723 -21.025 1.00 66.38 194 PRO A N 1
ATOM 1519 C CA . PRO A 1 194 ? 2.934 10.216 -22.275 1.00 66.38 194 PRO A CA 1
ATOM 1520 C C . PRO A 1 194 ? 1.784 9.307 -22.719 1.00 66.38 194 PRO A C 1
ATOM 1522 O O . PRO A 1 194 ? 1.975 8.123 -23.004 1.00 66.38 194 PRO A O 1
ATOM 1525 N N . ARG A 1 195 ? 0.569 9.864 -22.799 1.00 54.53 195 ARG A N 1
ATOM 1526 C CA . ARG A 1 195 ? -0.565 9.164 -23.413 1.00 54.53 195 ARG A CA 1
ATOM 1527 C C . ARG A 1 195 ? -0.226 8.918 -24.890 1.00 54.53 195 ARG A C 1
ATOM 1529 O O . ARG A 1 195 ? 0.141 9.882 -25.568 1.00 54.53 195 ARG A O 1
ATOM 1536 N N . PRO A 1 196 ? -0.311 7.675 -25.400 1.00 50.34 196 PRO A N 1
ATOM 1537 C CA . PRO A 1 196 ? -0.206 7.453 -26.836 1.00 50.34 196 PRO A CA 1
ATOM 1538 C C . PRO A 1 196 ? -1.275 8.306 -27.534 1.00 50.34 196 PRO A C 1
ATOM 1540 O O . PRO A 1 196 ? -2.411 8.384 -27.061 1.00 50.34 196 PRO A O 1
ATOM 1543 N N . SER A 1 197 ? -0.851 9.021 -28.579 1.00 41.53 197 SER A N 1
ATOM 1544 C CA . SER A 1 197 ? -1.694 9.911 -29.392 1.00 41.53 197 SER A CA 1
ATOM 1545 C C . SER A 1 197 ? -2.650 9.121 -30.272 1.00 41.53 197 SER A C 1
ATOM 1547 O O . SER A 1 197 ? -2.268 8.003 -30.687 1.00 41.53 197 SER A O 1
#

Radius of gyration: 20.57 Å; chains: 1; bounding box: 46×42×64 Å

Secondary structure (DSSP, 8-state):
----EEETTEEEEE--HHHHHHHHHHHHHHHHHHSPP----SSSTTT---------TTHHHHHHHHHHHS--S-SSHHHHHHHHHHHHHHHHHHHHHHHHHHHHHHHH--SSEEEEETT-HHHHHHHHHHHHHHHHHHHHHHTTTS------------PPPPHHHHHHHHHHHHHHHHHHHHHHHHHHHHHTSPPP-

Organism: NCBI:txid184870

pLDDT: mean 71.09, std 20.31, range [30.16, 94.56]

InterPro domains:
  IPR018561 Oxidative stress regulator AosR [PF09438] (1-189)

Foldseek 3Di:
DWFWADDVFFIKTFADPVLLVVVLVLLVVLLVLLDPPPPPDPPVVVPDPDDDPDPDPVVVQSVLLVCLLPPQPDPDPVVSVVCCVVPSVVSSVVLNVLSVVLSVQSVPDDDRMRTDGPPCLCSNLVNLVSSLSSLVSNLVVVVVPDDDPDDDDDDDDPDPDDPVRVVVNVVSVVSSVVSVVHSVSSVVNVVPDDDDD

Sequence (197 aa):
MNTFRPVPGGWECPMGAVERDLFLQAICEVRTLLDPPVLPFEITTMLGEGEEETPDSNVHLENASLDRLLPPGSADEATAQTMRDLTDSQLRTQKAERLDRLYSLLSSQTGPVIVIENGQEWDWLSGTNDVRLAISGKLKLGDSDEGSQHDSFESSQVTPKSRDEKFEEVLVSSFYEWLSGWQDSLLQAIDCWPRPS